Protein AF-A0A0M0T4D2-F1 (afdb_monomer)

Structure (mmCIF, N/CA/C/O backbone):
data_AF-A0A0M0T4D2-F1
#
_entry.id   AF-A0A0M0T4D2-F1
#
loop_
_atom_site.group_PDB
_atom_site.id
_atom_site.type_symbol
_atom_site.label_atom_id
_atom_site.label_alt_id
_atom_site.label_comp_id
_atom_site.label_asym_id
_atom_site.label_entity_id
_atom_site.label_seq_id
_atom_site.pdbx_PDB_ins_code
_atom_site.Cartn_x
_atom_site.Cartn_y
_atom_site.Cartn_z
_atom_site.occupancy
_atom_site.B_iso_or_equiv
_atom_site.auth_seq_id
_atom_site.auth_comp_id
_atom_site.auth_asym_id
_atom_site.auth_atom_id
_atom_site.pdbx_PDB_model_num
ATOM 1 N N . MET A 1 1 ? 36.651 48.545 -22.860 1.00 47.59 1 MET A N 1
ATOM 2 C CA . MET A 1 1 ? 36.719 48.982 -21.445 1.00 47.59 1 MET A CA 1
ATOM 3 C C . MET A 1 1 ? 35.298 49.291 -21.000 1.00 47.59 1 MET A C 1
ATOM 5 O O . MET A 1 1 ? 34.569 49.792 -21.842 1.00 47.59 1 MET A O 1
ATOM 9 N N . PHE A 1 2 ? 34.948 48.987 -19.741 1.00 37.56 2 PHE A N 1
ATOM 10 C CA . PHE A 1 2 ? 33.600 48.700 -19.185 1.00 37.56 2 PHE A CA 1
ATOM 11 C C . PHE A 1 2 ? 33.179 47.240 -19.444 1.00 37.56 2 PHE A C 1
ATOM 13 O O . PHE A 1 2 ? 33.301 46.780 -20.573 1.00 37.56 2 PHE A O 1
ATOM 20 N N . SER A 1 3 ? 32.814 46.407 -18.463 1.00 30.59 3 SER A N 1
ATOM 21 C CA . SER A 1 3 ? 32.198 46.633 -17.139 1.00 30.59 3 SER A CA 1
ATOM 22 C C . SER A 1 3 ? 32.685 45.554 -16.147 1.00 30.59 3 SER A C 1
ATOM 24 O O . SER A 1 3 ? 32.948 44.430 -16.553 1.00 30.59 3 SER A O 1
ATOM 26 N N . ALA A 1 4 ? 33.085 45.915 -14.927 1.00 41.22 4 ALA A N 1
ATOM 27 C CA . ALA A 1 4 ? 32.279 46.013 -13.699 1.00 41.22 4 ALA A CA 1
ATOM 28 C C . ALA A 1 4 ? 31.998 44.659 -13.010 1.00 41.22 4 ALA A C 1
ATOM 30 O O . ALA A 1 4 ? 31.452 43.727 -13.588 1.00 41.22 4 ALA A O 1
ATOM 31 N N . VAL A 1 5 ? 32.424 44.626 -11.746 1.00 47.22 5 VAL A N 1
ATOM 32 C CA . VAL A 1 5 ? 32.323 43.584 -10.717 1.00 47.22 5 VAL A CA 1
ATOM 33 C C . VAL A 1 5 ? 30.869 43.243 -10.380 1.00 47.22 5 VAL A C 1
ATOM 35 O O . VAL A 1 5 ? 30.020 44.130 -10.352 1.00 47.22 5 VAL A O 1
ATOM 38 N N . GLY A 1 6 ? 30.617 41.986 -10.006 1.00 32.62 6 GLY A N 1
ATOM 39 C CA . GLY A 1 6 ? 29.381 41.581 -9.341 1.00 32.62 6 GLY A CA 1
ATOM 40 C C . GLY A 1 6 ? 29.463 40.170 -8.768 1.00 32.62 6 GLY A C 1
ATOM 41 O O . GLY A 1 6 ? 29.006 39.221 -9.392 1.00 32.62 6 GLY A O 1
ATOM 42 N N . SER A 1 7 ? 30.052 40.028 -7.581 1.00 48.22 7 SER A N 1
ATOM 43 C CA . SER A 1 7 ? 29.913 38.827 -6.754 1.00 48.22 7 SER A CA 1
ATOM 44 C C . SER A 1 7 ? 28.519 38.829 -6.121 1.00 48.22 7 SER A C 1
ATOM 46 O O . SER A 1 7 ? 28.204 39.754 -5.375 1.00 48.22 7 SER A O 1
ATOM 48 N N . VAL A 1 8 ? 27.703 37.802 -6.363 1.00 41.91 8 VAL A N 1
ATOM 49 C CA . VAL A 1 8 ? 26.511 37.526 -5.549 1.00 41.91 8 VAL A CA 1
ATOM 50 C C . VAL A 1 8 ? 26.544 36.074 -5.081 1.00 41.91 8 VAL A C 1
ATOM 52 O O . VAL A 1 8 ? 26.661 35.139 -5.870 1.00 41.91 8 VAL A O 1
ATOM 55 N N . SER A 1 9 ? 26.536 35.925 -3.759 1.00 45.06 9 SER A N 1
ATOM 56 C CA . SER A 1 9 ? 26.358 34.670 -3.034 1.00 45.06 9 SER A CA 1
ATOM 57 C C . SER A 1 9 ? 24.934 34.162 -3.260 1.00 45.06 9 SER A C 1
ATOM 59 O O . SER A 1 9 ? 23.999 34.950 -3.146 1.00 45.06 9 SER A O 1
ATOM 61 N N . ALA A 1 10 ? 24.765 32.873 -3.550 1.00 39.25 10 ALA A N 1
ATOM 62 C CA . ALA A 1 10 ? 23.456 32.246 -3.713 1.00 39.25 10 ALA A CA 1
ATOM 63 C C . ALA A 1 10 ? 23.338 31.034 -2.778 1.00 39.25 10 ALA A C 1
ATOM 65 O O . ALA A 1 10 ? 23.693 29.909 -3.124 1.00 39.25 10 ALA A O 1
ATOM 66 N N . ALA A 1 11 ? 22.853 31.298 -1.569 1.00 35.38 11 ALA A N 1
ATOM 67 C CA . ALA A 1 11 ? 21.954 30.382 -0.888 1.00 35.38 11 ALA A CA 1
ATOM 68 C C . ALA A 1 11 ? 20.520 30.842 -1.199 1.00 35.38 11 ALA A C 1
ATOM 70 O O . ALA A 1 11 ? 20.292 32.044 -1.320 1.00 35.38 11 ALA A O 1
ATOM 71 N N . ASP A 1 12 ? 19.603 29.876 -1.252 1.00 36.66 12 ASP A N 1
ATOM 72 C CA . ASP A 1 12 ? 18.141 30.012 -1.340 1.00 36.66 12 ASP A CA 1
ATOM 73 C C . ASP A 1 12 ? 17.495 29.901 -2.743 1.00 36.66 12 ASP A C 1
ATOM 75 O O . ASP A 1 12 ? 17.449 30.836 -3.535 1.00 36.66 12 ASP A O 1
ATOM 79 N N . SER A 1 13 ? 16.948 28.697 -2.949 1.00 34.91 13 SER A N 1
ATOM 80 C CA . SER A 1 13 ? 15.578 28.424 -3.408 1.00 34.91 13 SER A CA 1
ATOM 81 C C . SER A 1 13 ? 15.221 28.342 -4.898 1.00 34.91 13 SER A C 1
ATOM 83 O O . SER A 1 13 ? 15.326 29.280 -5.678 1.00 34.91 13 SER A O 1
ATOM 85 N N . ASP A 1 14 ? 14.668 27.160 -5.199 1.00 46.19 14 ASP A N 1
ATOM 86 C CA . ASP A 1 14 ? 13.495 26.920 -6.042 1.00 46.19 14 ASP A CA 1
ATOM 87 C C . ASP A 1 14 ? 13.498 27.448 -7.479 1.00 46.19 14 ASP A C 1
ATOM 89 O O . ASP A 1 14 ? 12.861 28.440 -7.812 1.00 46.19 14 ASP A O 1
ATOM 93 N N . GLN A 1 15 ? 14.118 26.668 -8.365 1.00 40.19 15 GLN A N 1
ATOM 94 C CA . GLN A 1 15 ? 13.490 26.186 -9.604 1.00 40.19 15 GLN A CA 1
ATOM 95 C C . GLN A 1 15 ? 14.461 25.221 -10.292 1.00 40.19 15 GLN A C 1
ATOM 97 O O . GLN A 1 15 ? 15.198 25.579 -11.207 1.00 40.19 15 GLN A O 1
ATOM 102 N N . VAL A 1 16 ? 14.486 23.962 -9.848 1.00 36.50 16 VAL A N 1
ATOM 103 C CA . VAL A 1 16 ? 15.047 22.891 -10.681 1.00 36.50 16 VAL A CA 1
ATOM 104 C C . VAL A 1 16 ? 13.892 22.280 -11.454 1.00 36.50 16 VAL A C 1
ATOM 106 O O . VAL A 1 16 ? 13.196 21.398 -10.958 1.00 36.50 16 VAL A O 1
ATOM 109 N N . ALA A 1 17 ? 13.694 22.850 -12.642 1.00 35.38 17 ALA A N 1
ATOM 110 C CA . ALA A 1 17 ? 13.373 22.154 -13.882 1.00 35.38 17 ALA A CA 1
ATOM 111 C C . ALA A 1 17 ? 12.503 20.893 -13.721 1.00 35.38 17 ALA A C 1
ATOM 113 O O . ALA A 1 17 ? 12.993 19.765 -13.614 1.00 35.38 17 ALA A O 1
ATOM 114 N N . LEU A 1 18 ? 11.191 21.118 -13.724 1.00 43.31 18 LEU A N 1
ATOM 115 C CA . LEU A 1 18 ? 10.249 20.223 -14.390 1.00 43.31 18 LEU A CA 1
ATOM 116 C C . LEU A 1 18 ? 10.392 20.462 -15.905 1.00 43.31 18 LEU A C 1
ATOM 118 O O . LEU A 1 18 ? 10.674 21.597 -16.280 1.00 43.31 18 LEU A O 1
ATOM 122 N N . GLU A 1 19 ? 10.182 19.412 -16.710 1.00 51.97 19 GLU A N 1
ATOM 123 C CA . GLU A 1 19 ? 10.294 19.362 -18.187 1.00 51.97 19 GLU A CA 1
ATOM 124 C C . GLU A 1 19 ? 11.749 19.371 -18.719 1.00 51.97 19 GLU A C 1
ATOM 126 O O . GLU A 1 19 ? 12.555 20.225 -18.374 1.00 51.97 19 GLU A O 1
ATOM 131 N N . GLU A 1 20 ? 12.252 18.441 -19.532 1.00 54.66 20 GLU A N 1
ATOM 132 C CA . GLU A 1 20 ? 11.700 17.313 -20.287 1.00 54.66 20 GLU A CA 1
ATOM 133 C C . GLU A 1 20 ? 12.799 16.245 -20.381 1.00 54.66 20 GLU A C 1
ATOM 135 O O . GLU A 1 20 ? 13.927 16.532 -20.789 1.00 54.66 20 GLU A O 1
ATOM 140 N N . ALA A 1 21 ? 12.474 14.996 -20.074 1.00 35.16 21 ALA A N 1
ATOM 141 C CA . ALA A 1 21 ? 13.166 13.869 -20.678 1.00 35.16 21 ALA A CA 1
ATOM 142 C C . ALA A 1 21 ? 12.181 12.710 -20.700 1.00 35.16 21 ALA A C 1
ATOM 144 O O . ALA A 1 21 ? 11.895 12.121 -19.657 1.00 35.16 21 ALA A O 1
ATOM 145 N N . GLY A 1 22 ? 11.641 12.430 -21.889 1.00 41.16 22 GLY A N 1
ATOM 146 C CA . GLY A 1 22 ? 10.880 11.221 -22.165 1.00 41.16 22 GLY A CA 1
ATOM 147 C C . GLY A 1 22 ? 11.670 10.021 -21.665 1.00 41.16 22 GLY A C 1
ATOM 148 O O . GLY A 1 22 ? 12.729 9.695 -22.203 1.00 41.16 22 GLY A O 1
ATOM 149 N N . LEU A 1 23 ? 11.187 9.436 -20.574 1.00 37.44 23 LEU A N 1
ATOM 150 C CA . LEU A 1 23 ? 11.822 8.315 -19.918 1.00 37.44 23 LEU A CA 1
ATOM 151 C C . LEU A 1 23 ? 10.968 7.078 -20.110 1.00 37.44 23 LEU A C 1
ATOM 153 O O . LEU A 1 23 ? 9.751 7.098 -19.961 1.00 37.44 23 LEU A O 1
ATOM 157 N N . GLU A 1 24 ? 11.671 6.011 -20.447 1.00 39.94 24 GLU A N 1
ATOM 158 C CA . GLU A 1 24 ? 11.198 4.643 -20.534 1.00 39.94 24 GLU A CA 1
ATOM 159 C C . GLU A 1 24 ? 10.212 4.350 -19.387 1.00 39.94 24 GLU A C 1
ATOM 161 O O . GLU A 1 24 ? 10.556 4.436 -18.202 1.00 39.94 24 GLU A O 1
ATOM 166 N N . ASN A 1 25 ? 8.969 4.055 -19.774 1.00 50.94 25 ASN A N 1
ATOM 167 C CA . ASN A 1 25 ? 7.772 4.030 -18.924 1.00 50.94 25 ASN A CA 1
ATOM 168 C C . ASN A 1 25 ? 7.846 3.009 -17.763 1.00 50.94 25 ASN A C 1
ATOM 170 O O . ASN A 1 25 ? 7.075 3.091 -16.824 1.00 50.94 25 ASN A O 1
ATOM 174 N N . ASP A 1 26 ? 8.807 2.079 -17.791 1.00 58.72 26 ASP A N 1
ATOM 175 C CA . ASP A 1 26 ? 9.015 1.024 -16.779 1.00 58.72 26 ASP A CA 1
ATOM 176 C C . ASP A 1 26 ? 9.839 1.492 -15.548 1.00 58.72 26 ASP A C 1
ATOM 178 O O . ASP A 1 26 ? 10.022 0.786 -14.549 1.00 58.72 26 ASP A O 1
ATOM 182 N N . THR A 1 27 ? 10.397 2.709 -15.580 1.00 67.50 27 THR A N 1
ATOM 183 C CA . THR A 1 27 ? 11.269 3.177 -14.485 1.00 67.50 27 THR A CA 1
ATOM 184 C C . THR A 1 27 ? 10.533 3.959 -13.391 1.00 67.50 27 THR A C 1
ATOM 186 O O . THR A 1 27 ? 11.021 3.989 -12.256 1.00 67.50 27 THR A O 1
ATOM 189 N N . TYR A 1 28 ? 9.374 4.545 -13.695 1.00 80.69 28 TYR A N 1
ATOM 190 C CA . TYR A 1 28 ? 8.647 5.498 -12.846 1.00 80.69 28 TYR A CA 1
ATOM 191 C C . TYR A 1 28 ? 7.207 5.053 -12.642 1.00 80.69 28 TYR A C 1
ATOM 193 O O . TYR A 1 28 ? 6.662 4.357 -13.484 1.00 80.69 28 TYR A O 1
ATOM 201 N N . ILE A 1 29 ? 6.597 5.500 -11.544 1.00 82.38 29 ILE A N 1
ATOM 202 C CA . ILE A 1 29 ? 5.146 5.384 -11.370 1.00 82.38 29 ILE A CA 1
ATOM 203 C C . ILE A 1 29 ? 4.484 6.426 -12.275 1.00 82.38 29 ILE A C 1
ATOM 205 O O . ILE A 1 29 ? 4.790 7.620 -12.145 1.00 82.38 29 ILE A O 1
ATOM 209 N N . SER A 1 30 ? 3.622 5.966 -13.183 1.00 81.88 30 SER A N 1
ATOM 210 C CA . SER A 1 30 ? 2.802 6.806 -14.061 1.00 81.88 30 SER A CA 1
ATOM 211 C C . SER A 1 30 ? 1.692 7.526 -13.280 1.00 81.88 30 SER A C 1
ATOM 213 O O . SER A 1 30 ? 1.391 7.181 -12.140 1.00 81.88 30 SER A O 1
ATOM 215 N N . GLU A 1 31 ? 1.055 8.528 -13.887 1.00 80.88 31 GLU A N 1
ATOM 216 C CA . GLU A 1 31 ? -0.100 9.217 -13.281 1.00 80.88 31 GLU A CA 1
ATOM 217 C C . GLU A 1 31 ? -1.295 8.270 -13.048 1.00 80.88 31 GLU A C 1
ATOM 219 O O . GLU A 1 31 ? -2.056 8.453 -12.102 1.00 80.88 31 GLU A O 1
ATOM 224 N N . GLU A 1 32 ? -1.446 7.239 -13.880 1.00 78.50 32 GLU A N 1
ATOM 225 C CA . GLU A 1 32 ? -2.488 6.215 -13.735 1.00 78.50 32 GLU A CA 1
ATOM 226 C C . GLU A 1 32 ? -2.198 5.320 -12.526 1.00 78.50 32 GLU A C 1
ATOM 228 O O . GLU A 1 32 ? -2.981 5.292 -11.584 1.00 78.50 32 GLU A O 1
ATOM 233 N N . GLN A 1 33 ? -0.992 4.747 -12.451 1.00 79.19 33 GLN A N 1
ATOM 234 C CA . GLN A 1 33 ? -0.554 3.957 -11.294 1.00 79.19 33 GLN A CA 1
ATOM 235 C C . GLN A 1 33 ? -0.582 4.773 -9.992 1.00 79.19 33 GLN A C 1
ATOM 237 O O . GLN A 1 33 ? -0.836 4.244 -8.910 1.00 79.19 33 GLN A O 1
ATOM 242 N N . ALA A 1 34 ? -0.300 6.076 -10.083 1.00 83.88 34 ALA A N 1
ATOM 243 C CA . ALA A 1 34 ? -0.392 6.997 -8.962 1.00 83.88 34 ALA A CA 1
ATOM 244 C C . ALA A 1 34 ? -1.821 7.118 -8.431 1.00 83.88 34 ALA A C 1
ATOM 246 O O . ALA A 1 34 ? -2.031 7.094 -7.216 1.00 83.88 34 ALA A O 1
ATOM 247 N N . LYS A 1 35 ? -2.781 7.252 -9.348 1.00 84.12 35 LYS A N 1
ATOM 248 C CA . LYS A 1 35 ? -4.202 7.342 -9.038 1.00 84.12 35 LYS A CA 1
ATOM 249 C C . LYS A 1 35 ? -4.718 6.031 -8.451 1.00 84.12 35 LYS A C 1
ATOM 251 O O . LYS A 1 35 ? -5.399 6.078 -7.430 1.00 84.12 35 LYS A O 1
ATOM 256 N N . ASP A 1 36 ? -4.319 4.897 -9.017 1.00 81.75 36 ASP A N 1
ATOM 257 C CA . ASP A 1 36 ? -4.700 3.579 -8.509 1.00 81.75 36 ASP A CA 1
ATOM 258 C C . ASP A 1 36 ? -4.203 3.395 -7.073 1.00 81.75 36 ASP A C 1
ATOM 260 O O . ASP A 1 36 ? -4.971 3.029 -6.187 1.00 81.75 36 ASP A O 1
ATOM 264 N N . LEU A 1 37 ? -2.932 3.726 -6.802 1.00 84.94 37 LEU A N 1
ATOM 265 C CA . LEU A 1 37 ? -2.375 3.694 -5.445 1.00 84.94 37 LEU A CA 1
ATOM 266 C C . LEU A 1 37 ? -3.155 4.586 -4.478 1.00 84.94 37 LEU A C 1
ATOM 268 O O . LEU A 1 37 ? -3.385 4.194 -3.332 1.00 84.94 37 LEU A O 1
ATOM 272 N N . GLU A 1 38 ? -3.525 5.791 -4.915 1.00 88.94 38 GLU 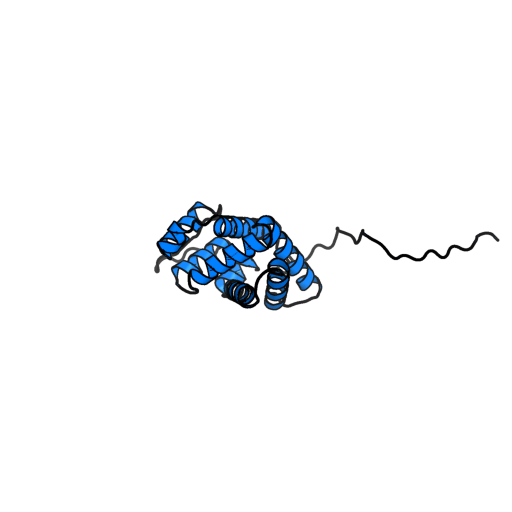A N 1
ATOM 273 C CA . GLU A 1 38 ? -4.267 6.729 -4.077 1.00 88.94 38 GLU A CA 1
ATOM 274 C C . GLU A 1 38 ? -5.636 6.174 -3.717 1.00 88.94 38 GLU A C 1
ATOM 276 O O . GLU A 1 38 ? -6.023 6.224 -2.550 1.00 88.94 38 GLU A O 1
ATOM 281 N N . GLU A 1 39 ? -6.335 5.603 -4.691 1.00 86.88 39 GLU A N 1
ATOM 282 C CA . GLU A 1 39 ? -7.651 5.015 -4.494 1.00 86.88 39 GLU A CA 1
ATOM 283 C C . GLU A 1 39 ? -7.604 3.819 -3.540 1.00 86.88 39 GLU A C 1
ATOM 285 O O . GLU A 1 39 ? -8.382 3.751 -2.587 1.00 86.88 39 GLU A O 1
ATOM 290 N N . VAL A 1 40 ? -6.617 2.936 -3.705 1.00 86.12 40 VAL A N 1
ATOM 291 C CA . VAL A 1 40 ? -6.384 1.812 -2.790 1.00 86.12 40 VAL A CA 1
ATOM 292 C C . VAL A 1 40 ? -6.156 2.304 -1.365 1.00 86.12 40 VAL A C 1
ATOM 294 O O . VAL A 1 40 ? -6.752 1.799 -0.412 1.00 86.12 40 VAL A O 1
ATOM 297 N N . PHE A 1 41 ? -5.270 3.284 -1.183 1.00 90.25 41 PHE A N 1
ATOM 298 C CA . PHE A 1 41 ? -4.973 3.802 0.148 1.00 90.25 41 PHE A CA 1
ATOM 299 C C . PHE A 1 41 ? -6.150 4.575 0.732 1.00 90.25 41 PHE A C 1
ATOM 301 O O . PHE A 1 41 ? -6.329 4.542 1.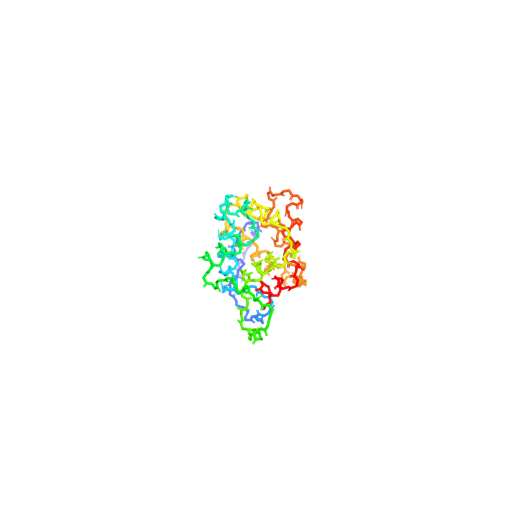947 1.00 90.25 41 PHE A O 1
ATOM 308 N N . ALA A 1 42 ? -6.973 5.218 -0.097 1.00 91.25 42 ALA A N 1
ATOM 309 C CA . ALA A 1 42 ? -8.207 5.852 0.341 1.00 91.25 42 ALA A CA 1
ATOM 310 C C . ALA A 1 42 ? -9.209 4.805 0.843 1.00 91.25 42 ALA A C 1
ATOM 312 O O . ALA A 1 42 ? -9.738 4.965 1.942 1.00 91.25 42 ALA A O 1
ATOM 313 N N . ALA A 1 43 ? -9.393 3.700 0.117 1.00 89.75 43 ALA A N 1
ATOM 314 C CA . ALA A 1 43 ? -10.236 2.588 0.551 1.00 89.75 43 ALA A CA 1
ATOM 315 C C . ALA A 1 43 ? -9.725 1.963 1.863 1.00 89.75 43 ALA A C 1
ATOM 317 O O . ALA A 1 43 ? -10.488 1.768 2.808 1.00 89.75 43 ALA A O 1
ATOM 318 N N . VAL A 1 44 ? -8.414 1.728 1.991 1.00 89.69 44 VAL A N 1
ATOM 319 C CA . VAL A 1 44 ? -7.815 1.233 3.246 1.00 89.69 44 VAL A CA 1
ATOM 320 C C . VAL A 1 44 ? -7.974 2.243 4.391 1.00 89.69 44 VAL A C 1
ATOM 322 O O . VAL A 1 44 ? -8.205 1.859 5.541 1.00 89.69 44 VAL A O 1
ATOM 325 N N . GLU A 1 45 ? -7.863 3.543 4.113 1.00 92.81 45 GLU A N 1
ATOM 326 C CA . GLU A 1 45 ? -8.075 4.592 5.110 1.00 92.81 45 GLU A CA 1
ATOM 327 C C . GLU A 1 45 ? -9.523 4.619 5.615 1.00 92.81 45 GLU A C 1
ATOM 329 O O . GLU A 1 45 ? -9.735 4.792 6.821 1.00 92.81 45 GLU A O 1
ATOM 334 N N . THR A 1 46 ? -10.507 4.402 4.740 1.00 93.88 46 THR A N 1
ATOM 335 C CA . THR A 1 46 ? -11.938 4.418 5.081 1.00 93.88 46 THR A CA 1
ATOM 336 C C . THR A 1 46 ? -12.460 3.086 5.620 1.00 93.88 46 THR A C 1
ATOM 338 O O . THR A 1 46 ? -13.467 3.106 6.320 1.00 93.88 46 THR A O 1
ATOM 341 N N . LEU A 1 47 ? -11.736 1.976 5.414 1.00 91.62 47 LEU A N 1
ATOM 342 C CA . LEU A 1 47 ? -12.096 0.615 5.846 1.00 91.62 47 LEU A CA 1
ATOM 343 C C . LEU A 1 47 ? -12.582 0.565 7.307 1.00 91.62 47 LEU A C 1
ATOM 345 O O . LEU A 1 47 ? -11.776 0.791 8.214 1.00 91.62 47 LEU A O 1
ATOM 349 N N . PRO A 1 48 ? -13.863 0.312 7.580 1.00 93.56 48 PRO A N 1
ATOM 350 C CA . PRO A 1 48 ? -14.401 0.495 8.917 1.00 93.56 48 PRO A CA 1
ATOM 351 C C . PRO A 1 48 ? -14.014 -0.677 9.844 1.00 93.56 48 PRO A C 1
ATOM 353 O O . PRO A 1 48 ? -13.674 -1.773 9.400 1.00 93.56 48 PRO A O 1
ATOM 356 N N . GLU A 1 49 ? -13.960 -0.417 11.154 1.00 91.25 49 GLU A N 1
ATOM 357 C CA . GLU A 1 49 ? -13.419 -1.382 12.130 1.00 91.25 49 GLU A CA 1
ATOM 358 C C . GLU A 1 49 ? -14.307 -2.624 12.290 1.00 91.25 49 GLU A C 1
ATOM 360 O O . GLU A 1 49 ? -13.812 -3.699 12.603 1.00 91.25 49 GLU A O 1
ATOM 365 N N . ASP A 1 50 ? -15.615 -2.505 12.076 1.00 92.44 50 ASP A N 1
ATOM 366 C CA . ASP A 1 50 ? -16.549 -3.632 12.033 1.00 92.44 50 ASP A CA 1
ATOM 367 C C . ASP A 1 50 ? -16.210 -4.606 10.899 1.00 92.44 50 ASP A C 1
ATOM 369 O O . ASP A 1 50 ? -16.091 -5.797 11.169 1.00 92.44 50 ASP A O 1
ATOM 373 N N . VAL A 1 51 ? -15.914 -4.103 9.696 1.00 92.44 51 VAL A N 1
ATOM 374 C CA . VAL A 1 51 ? -15.468 -4.927 8.556 1.00 92.44 51 VAL A CA 1
ATOM 375 C C . VAL A 1 51 ? -14.141 -5.631 8.861 1.00 92.44 51 VAL A C 1
ATOM 377 O O . VAL A 1 51 ? -13.981 -6.817 8.592 1.00 92.44 51 VAL A O 1
ATOM 380 N N . ILE A 1 52 ? -13.191 -4.931 9.491 1.00 89.44 52 ILE A N 1
ATOM 381 C CA . ILE A 1 52 ? -11.910 -5.520 9.926 1.00 89.44 52 ILE A CA 1
ATOM 382 C C . ILE A 1 52 ? -12.132 -6.666 10.926 1.00 89.44 52 ILE A C 1
ATOM 384 O O . ILE A 1 52 ? -11.415 -7.667 10.887 1.00 89.44 52 ILE A O 1
ATOM 388 N N . ASN A 1 53 ? -13.090 -6.506 11.842 1.00 89.44 53 ASN A N 1
ATOM 389 C CA . ASN A 1 53 ? -13.404 -7.505 12.863 1.00 89.44 53 ASN A CA 1
ATOM 390 C C . ASN A 1 53 ? -14.210 -8.691 12.316 1.00 89.44 53 ASN A C 1
ATOM 392 O O . ASN A 1 53 ? -14.175 -9.762 12.922 1.00 89.44 53 ASN A O 1
ATOM 396 N N . GLU A 1 54 ? -14.930 -8.505 11.210 1.00 90.88 54 GLU A N 1
ATOM 397 C CA . GLU A 1 54 ? -15.696 -9.556 10.539 1.00 90.88 54 GLU A CA 1
ATOM 398 C C . GLU A 1 54 ? -14.781 -10.569 9.837 1.00 90.88 54 GLU A C 1
ATOM 400 O O . GLU A 1 54 ? -15.033 -11.772 9.912 1.00 90.88 54 GLU A O 1
ATOM 405 N N . GLY A 1 55 ? -13.660 -10.111 9.269 1.00 84.94 55 GLY A N 1
ATOM 406 C CA . GLY A 1 55 ? -12.579 -10.979 8.801 1.00 84.94 55 GLY A CA 1
ATOM 407 C C . GLY A 1 55 ? -12.134 -10.705 7.367 1.00 84.94 55 GLY A C 1
ATOM 408 O O . GLY A 1 55 ? -12.447 -9.669 6.786 1.00 84.94 55 GLY A O 1
ATOM 409 N N . ASP A 1 56 ? -11.357 -11.638 6.810 1.00 84.19 56 ASP A N 1
ATOM 410 C CA . ASP A 1 56 ? -10.683 -11.468 5.516 1.00 84.19 56 ASP A CA 1
ATOM 411 C C . ASP A 1 56 ? -11.681 -11.245 4.369 1.00 84.19 56 ASP A C 1
ATOM 413 O O . ASP A 1 56 ? -11.492 -10.329 3.572 1.00 84.19 56 ASP A O 1
ATOM 417 N N . GLU A 1 57 ? -12.760 -12.035 4.318 1.00 83.94 57 GLU A N 1
ATOM 418 C CA . GLU A 1 57 ? -13.797 -11.951 3.275 1.00 83.94 57 GLU A CA 1
ATOM 419 C C . GLU A 1 57 ? -14.473 -10.573 3.256 1.00 83.94 57 GLU A C 1
ATOM 421 O O . GLU A 1 57 ? -14.507 -9.919 2.218 1.00 83.94 57 GLU A O 1
ATOM 426 N N . ALA A 1 58 ? -14.899 -10.062 4.414 1.00 88.88 58 ALA A N 1
ATOM 427 C CA . ALA A 1 58 ? -15.538 -8.749 4.503 1.00 88.88 58 ALA A CA 1
ATOM 428 C C . ALA A 1 58 ? -14.593 -7.606 4.090 1.00 88.88 58 ALA A C 1
ATOM 430 O O . ALA A 1 58 ? -15.011 -6.634 3.458 1.00 88.88 58 ALA A O 1
ATOM 431 N N . VAL A 1 59 ? -13.301 -7.711 4.425 1.00 85.94 59 VAL A N 1
ATOM 432 C CA . VAL A 1 59 ? -12.290 -6.731 3.998 1.00 85.94 59 VAL A CA 1
ATOM 433 C C . VAL A 1 59 ? -12.097 -6.768 2.482 1.00 85.94 59 VAL A C 1
ATOM 435 O O . VAL A 1 59 ? -11.954 -5.714 1.863 1.00 85.94 59 VAL A O 1
ATOM 438 N N . VAL A 1 60 ? -12.086 -7.957 1.883 1.00 84.12 60 VAL A N 1
ATOM 439 C CA . VAL A 1 60 ? -11.978 -8.138 0.431 1.00 84.12 60 VAL A CA 1
ATOM 440 C C . VAL A 1 60 ? -13.183 -7.530 -0.282 1.00 84.12 60 VAL A C 1
ATOM 442 O O . VAL A 1 60 ? -12.980 -6.709 -1.177 1.00 84.12 60 VAL A O 1
ATOM 445 N N . ASP A 1 61 ? -14.399 -7.857 0.159 1.00 85.31 61 ASP A N 1
ATOM 446 C CA . ASP A 1 61 ? -15.646 -7.332 -0.409 1.00 85.31 61 ASP A CA 1
ATOM 447 C C . ASP A 1 61 ? -15.688 -5.803 -0.315 1.00 85.31 61 ASP A C 1
ATOM 449 O O . ASP A 1 61 ? -15.955 -5.104 -1.292 1.00 85.31 61 ASP A O 1
ATOM 453 N N . TYR A 1 62 ? -15.305 -5.252 0.840 1.00 87.75 62 TYR A N 1
ATOM 454 C CA . TYR A 1 62 ? -15.220 -3.806 1.008 1.00 87.75 62 TYR A CA 1
ATOM 455 C C . TYR A 1 62 ? -14.235 -3.168 0.024 1.00 87.75 62 TYR A C 1
ATOM 457 O O . TYR A 1 62 ? -14.544 -2.144 -0.585 1.00 87.75 62 TYR A O 1
ATOM 465 N N . LEU A 1 63 ? -13.033 -3.733 -0.129 1.00 83.50 63 LEU A N 1
ATOM 466 C CA . LEU A 1 63 ? -12.039 -3.199 -1.062 1.00 83.50 63 LEU A CA 1
ATOM 467 C C . LEU A 1 63 ? -12.514 -3.303 -2.517 1.00 83.50 63 LEU A C 1
ATOM 469 O O . LEU A 1 63 ? -12.192 -2.422 -3.311 1.00 83.50 63 LEU A O 1
ATOM 473 N N . GLN A 1 64 ? -13.287 -4.335 -2.856 1.00 82.31 64 GLN A N 1
ATOM 474 C CA . GLN A 1 64 ? -13.884 -4.495 -4.178 1.00 82.31 64 GLN A CA 1
ATOM 475 C C . GLN A 1 64 ? -14.910 -3.400 -4.485 1.00 82.31 64 GLN A C 1
ATOM 477 O O . GLN A 1 64 ? -14.899 -2.858 -5.587 1.00 82.31 64 GLN A O 1
ATOM 482 N N . ASP A 1 65 ? -15.740 -3.039 -3.509 1.00 84.88 65 ASP A N 1
ATOM 483 C CA . ASP A 1 65 ? -16.792 -2.030 -3.674 1.00 84.88 65 ASP A CA 1
ATOM 484 C C . ASP A 1 65 ? -16.274 -0.583 -3.611 1.00 84.88 65 ASP A C 1
ATOM 486 O O . ASP A 1 65 ? -16.947 0.345 -4.066 1.00 84.88 65 ASP A O 1
ATOM 490 N N . ASN A 1 66 ? -15.089 -0.370 -3.029 1.00 84.81 66 ASN A N 1
ATOM 491 C CA . ASN A 1 66 ? -14.539 0.962 -2.751 1.00 84.81 66 ASN A CA 1
ATOM 492 C C . ASN A 1 66 ? -13.337 1.345 -3.631 1.00 84.81 66 ASN A C 1
ATOM 494 O O . ASN A 1 66 ? -12.722 2.384 -3.383 1.00 84.81 66 ASN A O 1
ATOM 498 N N . VAL A 1 67 ? -13.003 0.543 -4.648 1.00 80.75 67 VAL A N 1
ATOM 499 C CA . VAL A 1 67 ? -11.970 0.861 -5.647 1.00 80.75 67 VAL A CA 1
ATOM 500 C C . VAL A 1 67 ? -12.534 0.675 -7.057 1.00 80.75 67 VAL A C 1
ATOM 502 O O . VAL A 1 67 ? -13.163 -0.336 -7.346 1.00 80.75 67 VAL A O 1
ATOM 505 N N . SER A 1 68 ? -12.285 1.634 -7.949 1.00 69.75 68 SER A N 1
ATOM 506 C CA . SER A 1 68 ? -12.854 1.719 -9.302 1.00 69.75 68 SER A CA 1
ATOM 507 C C . SER A 1 68 ? -12.515 0.517 -10.184 1.00 69.75 68 SER A C 1
ATOM 509 O O . SER A 1 68 ? -13.375 0.053 -10.930 1.00 69.75 68 SER A O 1
ATOM 511 N N . ASP A 1 69 ? -11.297 -0.015 -10.067 1.00 63.56 69 ASP A N 1
ATOM 512 C CA . ASP A 1 69 ? -10.859 -1.221 -10.786 1.00 63.56 69 ASP A CA 1
ATOM 513 C C . ASP A 1 69 ? -11.295 -2.529 -10.104 1.00 63.56 69 ASP A C 1
ATOM 515 O O . ASP A 1 69 ? -11.108 -3.621 -10.647 1.00 63.56 69 ASP A O 1
ATOM 519 N N . GLY A 1 70 ? -11.902 -2.427 -8.918 1.00 58.97 70 GLY A N 1
ATOM 520 C CA . GLY A 1 70 ? -12.327 -3.549 -8.097 1.00 58.97 70 GLY A CA 1
ATOM 521 C C . GLY A 1 70 ? -11.177 -4.439 -7.611 1.00 58.97 70 GLY A C 1
ATOM 522 O O . GLY A 1 70 ? -9.998 -4.289 -7.953 1.00 58.97 70 GLY A O 1
ATOM 523 N N . VAL A 1 71 ? -11.539 -5.416 -6.782 1.00 60.59 71 VAL A N 1
ATOM 524 C CA . VAL A 1 71 ? -10.682 -6.552 -6.444 1.00 60.59 71 VAL A CA 1
ATOM 525 C C . VAL A 1 71 ? -11.178 -7.757 -7.227 1.00 60.59 71 VAL A C 1
ATOM 527 O O . VAL A 1 71 ? -12.290 -8.227 -7.014 1.00 60.59 71 VAL A O 1
ATOM 530 N N . VAL A 1 72 ? -10.347 -8.290 -8.121 1.00 61.22 72 VAL A N 1
ATOM 531 C CA . VAL A 1 72 ? -10.638 -9.559 -8.798 1.00 61.22 72 VAL A CA 1
ATOM 532 C C . VAL A 1 72 ? -10.010 -10.700 -8.000 1.00 61.22 72 VAL A C 1
ATOM 534 O O . VAL A 1 72 ? -8.849 -11.062 -8.212 1.00 61.22 72 VAL A O 1
ATOM 537 N N . VAL A 1 73 ? -10.772 -11.280 -7.070 1.00 55.62 73 VAL A N 1
ATOM 538 C CA . VAL A 1 73 ? -10.384 -12.530 -6.400 1.00 55.62 73 VAL A CA 1
ATOM 539 C C . VAL A 1 73 ? -10.819 -13.699 -7.278 1.00 55.62 73 VAL A C 1
ATOM 541 O O . VAL A 1 73 ? -12.003 -13.885 -7.542 1.00 55.62 73 VAL A O 1
ATOM 544 N N . LYS A 1 74 ? -9.856 -14.466 -7.798 1.00 57.03 74 LYS A N 1
ATOM 545 C CA . LYS A 1 74 ? -10.153 -15.662 -8.595 1.00 57.03 74 LYS A CA 1
ATOM 546 C C . LYS A 1 74 ? -10.464 -16.835 -7.668 1.00 57.03 74 LYS A C 1
ATOM 548 O O . LYS A 1 74 ? -9.629 -17.169 -6.832 1.00 57.03 74 LYS A O 1
ATOM 553 N N . GLU A 1 75 ? -11.588 -17.510 -7.891 1.00 46.81 75 GLU A N 1
ATOM 554 C CA . GLU A 1 75 ? -11.718 -18.915 -7.498 1.00 46.81 75 GLU A CA 1
ATOM 555 C C . GLU A 1 75 ? -10.831 -19.792 -8.402 1.00 46.81 75 GLU A C 1
ATOM 557 O O . GLU A 1 75 ? -10.626 -19.498 -9.586 1.00 46.81 75 GLU A O 1
ATOM 562 N N . GLU A 1 76 ? -10.256 -20.855 -7.836 1.00 42.16 76 GLU A N 1
ATOM 563 C CA . GLU A 1 76 ? -9.389 -21.799 -8.546 1.00 42.16 76 GLU A CA 1
ATOM 564 C C . GLU A 1 76 ? -10.142 -22.468 -9.713 1.00 42.16 76 GLU A C 1
ATOM 566 O O . GLU A 1 76 ? -10.965 -23.355 -9.503 1.00 42.16 76 GLU A O 1
ATOM 571 N N . GLY A 1 77 ? -9.846 -22.089 -10.962 1.00 39.34 77 GLY A N 1
ATOM 572 C CA . GLY A 1 77 ? -10.353 -22.837 -12.119 1.00 39.34 77 GLY A CA 1
ATOM 573 C C . GLY A 1 77 ? -10.262 -22.151 -13.477 1.00 39.34 77 GLY A C 1
ATOM 574 O O . GLY A 1 77 ? -9.974 -22.832 -14.458 1.00 39.34 77 GLY A O 1
ATOM 575 N N . ASP A 1 78 ? -10.430 -20.828 -13.553 1.00 34.59 78 ASP A N 1
ATOM 576 C CA . ASP A 1 78 ? -10.507 -20.132 -14.844 1.00 34.59 78 ASP A CA 1
ATOM 577 C C . ASP A 1 78 ? -9.306 -19.214 -15.126 1.00 34.59 78 ASP A C 1
ATOM 579 O O . ASP A 1 78 ? -8.975 -18.261 -14.408 1.00 34.59 78 ASP A O 1
ATOM 583 N N . VAL A 1 79 ? -8.636 -19.503 -16.244 1.00 37.22 79 VAL A N 1
ATOM 584 C CA . VAL A 1 79 ? -7.577 -18.680 -16.839 1.00 37.22 79 VAL A CA 1
ATOM 585 C C . VAL A 1 79 ? -8.180 -17.388 -17.386 1.00 37.22 79 VAL A C 1
ATOM 587 O O . VAL A 1 79 ? -8.512 -17.279 -18.562 1.00 37.22 79 VAL A O 1
ATOM 590 N N . VAL A 1 80 ? -8.297 -16.374 -16.531 1.00 39.66 80 VAL A N 1
ATOM 591 C CA . VAL A 1 80 ? -8.561 -15.000 -16.986 1.00 39.66 80 VAL A CA 1
ATOM 592 C C . VAL A 1 80 ? -7.237 -14.313 -17.312 1.00 39.66 80 VAL A C 1
ATOM 594 O O . VAL A 1 80 ? -6.314 -14.326 -16.490 1.00 39.66 80 VAL A O 1
ATOM 597 N N . ALA A 1 81 ? -7.158 -13.750 -18.517 1.00 33.62 81 ALA A N 1
ATOM 598 C CA . ALA A 1 81 ? -6.017 -13.023 -19.060 1.00 33.62 81 ALA A CA 1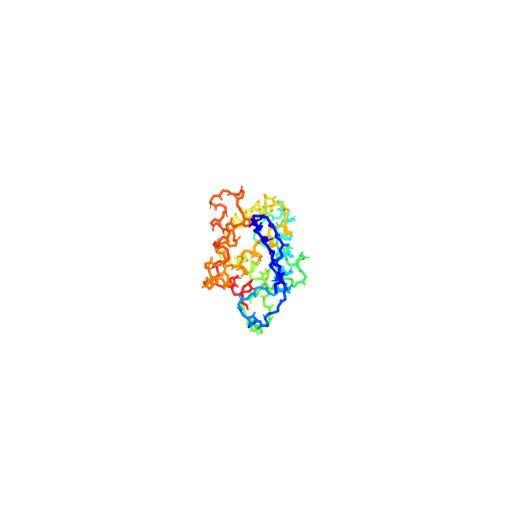
ATOM 599 C C . ALA A 1 81 ? -5.448 -11.994 -18.066 1.00 33.62 81 ALA A C 1
ATOM 601 O O . ALA A 1 81 ? -6.190 -11.247 -17.435 1.00 33.62 81 ALA A O 1
ATOM 602 N N . PHE A 1 82 ? -4.119 -11.959 -17.953 1.00 33.62 82 PHE A N 1
ATOM 603 C CA . PHE A 1 82 ? -3.344 -11.003 -17.158 1.00 33.62 82 PHE A CA 1
ATOM 604 C C . PHE A 1 82 ? -3.373 -9.597 -17.791 1.00 33.62 82 PHE A C 1
ATOM 606 O O . PHE A 1 82 ? -2.356 -9.103 -18.268 1.00 33.62 82 PHE A O 1
ATOM 613 N N . GLY A 1 83 ? -4.552 -8.979 -17.864 1.00 35.56 83 GLY A N 1
ATOM 614 C CA . GLY A 1 83 ? -4.734 -7.602 -18.319 1.00 35.56 83 GLY A CA 1
ATOM 615 C C . GLY A 1 83 ? -5.037 -6.704 -17.128 1.00 35.56 83 GLY A C 1
ATOM 616 O O . GLY A 1 83 ? -6.137 -6.778 -16.603 1.00 35.56 83 GLY A O 1
ATOM 617 N N . VAL A 1 84 ? -4.045 -5.912 -16.712 1.00 40.88 84 VAL A N 1
ATOM 618 C CA . VAL A 1 84 ? -4.111 -4.876 -15.662 1.00 40.88 84 VAL A CA 1
ATOM 619 C C . VAL A 1 84 ? -4.753 -5.372 -14.358 1.00 40.88 84 VAL A C 1
ATOM 621 O O . VAL A 1 84 ? -5.841 -4.968 -13.968 1.00 40.88 84 VAL A O 1
ATOM 624 N N . VAL A 1 85 ? -4.066 -6.276 -13.653 1.00 56.62 85 VAL A N 1
ATOM 625 C CA . VAL A 1 85 ? -4.371 -6.487 -12.231 1.00 56.62 85 VAL A CA 1
ATOM 626 C C . VAL A 1 85 ? -3.873 -5.238 -11.509 1.00 56.62 85 VAL A C 1
ATOM 628 O O . VAL A 1 85 ? -2.679 -5.129 -11.244 1.00 56.62 85 VAL A O 1
ATOM 631 N N . GLY A 1 86 ? -4.767 -4.282 -11.260 1.00 69.19 86 GLY A N 1
ATOM 632 C CA . GLY A 1 86 ? -4.437 -3.061 -10.530 1.00 69.19 86 GLY A CA 1
ATOM 633 C C . GLY A 1 86 ? -3.918 -3.363 -9.120 1.00 69.19 86 GLY A C 1
ATOM 634 O O . GLY A 1 86 ? -4.155 -4.437 -8.551 1.00 69.19 86 GLY A O 1
ATOM 635 N N . CYS A 1 87 ? -3.217 -2.398 -8.524 1.00 77.06 87 CYS A N 1
ATOM 636 C CA . CYS A 1 87 ? -2.625 -2.530 -7.190 1.00 77.06 87 CYS A CA 1
ATOM 637 C C . CYS A 1 87 ? -3.647 -2.991 -6.124 1.00 77.06 87 CYS A C 1
ATOM 639 O O . CYS A 1 87 ? -3.322 -3.821 -5.271 1.00 77.06 87 CYS A O 1
ATOM 641 N N . ALA A 1 88 ? -4.904 -2.533 -6.209 1.00 72.50 88 ALA A N 1
ATOM 642 C CA . ALA A 1 88 ? -5.984 -2.933 -5.295 1.00 72.50 88 ALA A CA 1
ATOM 643 C C . ALA A 1 88 ? -6.309 -4.416 -5.388 1.00 72.50 88 ALA A C 1
ATOM 645 O O . ALA A 1 88 ? -6.370 -5.093 -4.364 1.00 72.50 88 ALA A O 1
ATOM 646 N N . SER A 1 89 ? -6.458 -4.929 -6.609 1.00 71.75 89 SER A N 1
ATOM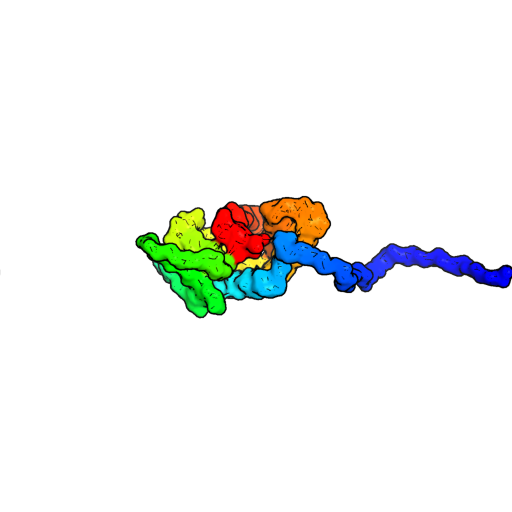 647 C CA . SER A 1 89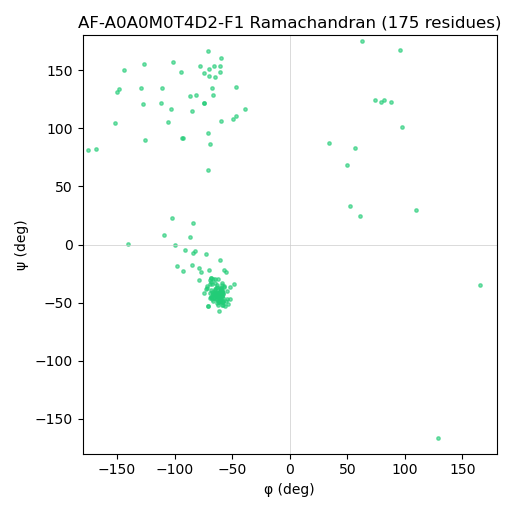 ? -6.726 -6.343 -6.851 1.00 71.75 89 SER A CA 1
ATOM 648 C C . SER A 1 89 ? -5.623 -7.232 -6.282 1.00 71.75 89 SER A C 1
ATOM 650 O O . SER A 1 89 ? -5.915 -8.254 -5.667 1.00 71.75 89 SER A O 1
ATOM 652 N N . ALA A 1 90 ? -4.355 -6.831 -6.407 1.00 81.12 90 ALA A N 1
ATOM 653 C CA . ALA A 1 90 ? -3.249 -7.598 -5.840 1.00 81.12 90 ALA A CA 1
ATOM 654 C C . ALA A 1 90 ? -3.240 -7.592 -4.304 1.00 81.12 90 ALA A C 1
ATOM 656 O O . ALA A 1 90 ? -2.951 -8.623 -3.693 1.00 81.12 90 ALA A O 1
ATOM 657 N N . ILE A 1 91 ? -3.567 -6.458 -3.674 1.00 77.44 91 ILE A N 1
ATOM 658 C CA . ILE A 1 91 ? -3.688 -6.369 -2.212 1.00 77.44 91 ILE A CA 1
ATOM 659 C C . ILE A 1 91 ? -4.886 -7.185 -1.722 1.00 77.44 91 ILE A C 1
ATOM 661 O O . ILE A 1 91 ? -4.724 -7.982 -0.801 1.00 77.44 91 ILE A O 1
ATOM 665 N N . GLY A 1 92 ? -6.051 -7.043 -2.355 1.00 74.44 92 GLY A N 1
ATOM 666 C CA . GLY A 1 92 ? -7.253 -7.799 -2.012 1.00 74.44 92 GLY A CA 1
ATOM 667 C C . GLY A 1 92 ? -7.062 -9.306 -2.186 1.00 74.44 92 GLY A C 1
ATOM 668 O O . GLY A 1 92 ? -7.368 -10.069 -1.277 1.00 74.44 92 GLY A O 1
ATOM 669 N N . LEU A 1 93 ? -6.430 -9.747 -3.277 1.00 76.56 93 LEU A N 1
ATOM 670 C CA . LEU A 1 93 ? -6.085 -11.157 -3.469 1.00 76.56 93 LEU A CA 1
ATOM 671 C C . LEU A 1 93 ? -5.108 -11.661 -2.401 1.00 76.56 93 LEU A C 1
ATOM 673 O O . LEU A 1 93 ? -5.253 -12.779 -1.913 1.00 76.56 93 LEU A O 1
ATOM 677 N N . ALA A 1 94 ? -4.107 -10.864 -2.029 1.00 80.81 94 ALA A N 1
ATOM 678 C CA . ALA A 1 94 ? -3.153 -11.252 -0.996 1.00 80.81 94 ALA A CA 1
ATOM 679 C C . ALA A 1 94 ? -3.806 -11.368 0.396 1.00 80.81 94 ALA A C 1
ATOM 681 O O . ALA A 1 94 ? -3.372 -12.196 1.197 1.00 80.81 94 ALA A O 1
ATOM 682 N N . ILE A 1 95 ? -4.863 -10.596 0.666 1.00 76.25 95 ILE A N 1
ATOM 683 C CA . ILE A 1 95 ? -5.704 -10.762 1.860 1.00 76.25 95 ILE A CA 1
ATOM 684 C C . ILE A 1 95 ? -6.532 -12.047 1.738 1.00 76.25 95 ILE A C 1
ATOM 686 O O . ILE A 1 95 ? -6.425 -12.912 2.600 1.00 76.25 95 ILE A O 1
ATOM 690 N N . ALA A 1 96 ? -7.267 -12.229 0.633 1.00 75.56 96 ALA A N 1
ATOM 691 C CA . ALA A 1 96 ? -8.131 -13.394 0.402 1.00 75.56 96 ALA A CA 1
ATOM 692 C C . ALA A 1 96 ? -7.376 -14.733 0.475 1.00 75.56 96 ALA A C 1
ATOM 694 O O . ALA A 1 96 ? -7.875 -15.730 0.984 1.00 75.56 96 ALA A O 1
ATOM 695 N N . THR A 1 97 ? -6.136 -14.753 -0.015 1.00 76.00 97 THR A N 1
ATOM 696 C CA . THR A 1 97 ? -5.255 -15.933 0.011 1.00 76.00 97 THR A CA 1
ATOM 697 C C . THR A 1 97 ? -4.458 -16.065 1.312 1.00 76.00 97 THR A C 1
ATOM 699 O O . THR A 1 97 ? -3.587 -16.930 1.414 1.00 76.00 97 THR A O 1
ATOM 702 N N . ASN A 1 98 ? -4.736 -15.215 2.307 1.00 75.62 98 ASN A N 1
ATOM 703 C CA . ASN A 1 98 ? -4.066 -15.167 3.606 1.00 75.62 98 ASN A CA 1
ATOM 704 C C . ASN A 1 98 ? -2.528 -15.072 3.490 1.00 75.62 98 ASN A C 1
ATOM 706 O O . ASN A 1 98 ? -1.774 -15.602 4.309 1.00 75.62 98 ASN A O 1
ATOM 710 N N . VAL A 1 99 ? -2.039 -14.395 2.442 1.00 77.50 99 VAL A N 1
ATOM 711 C CA . VAL A 1 99 ? -0.603 -14.158 2.207 1.00 77.50 99 VAL A CA 1
ATOM 712 C C . VAL A 1 99 ? -0.041 -13.202 3.259 1.00 77.50 99 VAL A C 1
ATOM 714 O O . VAL A 1 99 ? 1.134 -13.294 3.630 1.00 77.50 99 VAL A O 1
ATOM 717 N N . PHE A 1 100 ? -0.868 -12.301 3.791 1.00 77.56 100 PHE A N 1
ATOM 718 C CA . PHE A 1 100 ? -0.555 -11.561 5.007 1.00 77.56 100 PHE A CA 1
ATOM 719 C C . PHE A 1 100 ? -1.804 -11.331 5.872 1.00 77.56 100 PHE A C 1
ATOM 721 O O . PHE A 1 100 ? -2.896 -11.182 5.339 1.00 77.56 100 PHE A O 1
ATOM 728 N N . PRO A 1 101 ? -1.648 -11.240 7.208 1.00 81.94 101 PRO A N 1
ATOM 729 C CA . PRO A 1 101 ? -2.777 -11.076 8.116 1.00 81.94 101 PRO A CA 1
ATOM 730 C C . PRO A 1 101 ? -3.410 -9.683 8.003 1.00 81.94 101 PRO A C 1
ATOM 732 O O . PRO A 1 101 ? -2.693 -8.693 7.811 1.00 81.94 101 PRO A O 1
ATOM 735 N N . ILE A 1 102 ? -4.715 -9.588 8.289 1.00 80.06 102 ILE A N 1
ATOM 736 C CA . ILE A 1 102 ? -5.490 -8.329 8.403 1.00 80.06 102 ILE A CA 1
ATOM 737 C C . ILE A 1 102 ? -4.779 -7.295 9.284 1.00 80.06 102 ILE A C 1
ATOM 739 O O . ILE A 1 102 ? -4.790 -6.097 9.005 1.00 80.06 102 ILE A O 1
ATOM 743 N N . ALA A 1 103 ? -4.058 -7.747 10.315 1.00 82.44 103 ALA A N 1
ATOM 744 C CA . ALA A 1 103 ? -3.254 -6.884 11.176 1.00 82.44 103 ALA A CA 1
ATOM 745 C C . ALA A 1 103 ? -2.220 -6.020 10.416 1.00 82.44 103 ALA A C 1
ATOM 747 O O . ALA A 1 103 ? -1.801 -4.981 10.922 1.00 82.44 103 ALA A O 1
ATOM 748 N N . LYS A 1 104 ? -1.774 -6.410 9.211 1.00 85.12 104 LYS A N 1
ATOM 749 C CA . LYS A 1 104 ? -0.919 -5.551 8.371 1.00 85.12 104 LYS A CA 1
ATOM 750 C C . LYS A 1 104 ? -1.719 -4.469 7.639 1.00 85.12 104 LYS A C 1
ATOM 752 O O . LYS A 1 104 ? -1.192 -3.375 7.452 1.00 85.12 104 LYS A O 1
ATOM 757 N N . ILE A 1 105 ? -2.984 -4.723 7.303 1.00 84.38 105 ILE A N 1
ATOM 758 C CA . ILE A 1 105 ? -3.897 -3.724 6.730 1.00 84.38 105 ILE A CA 1
ATOM 759 C C . ILE A 1 105 ? -4.264 -2.666 7.767 1.00 84.38 105 ILE A C 1
ATOM 761 O O . ILE A 1 105 ? -4.194 -1.476 7.470 1.00 84.38 105 ILE A O 1
ATOM 765 N N . THR A 1 106 ? -4.524 -3.054 9.017 1.00 88.12 106 THR A N 1
ATOM 766 C CA . THR A 1 106 ? -4.765 -2.074 10.092 1.00 88.12 106 THR A CA 1
ATOM 767 C C . THR A 1 106 ? -3.532 -1.200 10.355 1.00 88.12 106 THR A C 1
ATOM 769 O O . THR A 1 106 ? -3.642 0.006 10.592 1.00 88.12 106 THR A O 1
ATOM 772 N N . LYS A 1 107 ? -2.327 -1.771 10.223 1.00 89.81 107 LYS A N 1
ATOM 773 C CA . LYS A 1 107 ? -1.060 -1.023 10.248 1.00 89.81 107 LYS A CA 1
ATOM 774 C C . LYS A 1 107 ? -0.923 -0.062 9.065 1.00 89.81 107 LYS A C 1
ATOM 776 O O . LYS A 1 107 ? -0.503 1.077 9.275 1.00 89.81 107 LYS A O 1
ATOM 781 N N . LEU A 1 108 ? -1.288 -0.486 7.854 1.00 89.00 108 LEU A N 1
ATOM 782 C CA . LEU A 1 108 ? -1.300 0.373 6.668 1.00 89.00 108 LEU A CA 1
ATOM 783 C C . LEU A 1 108 ? -2.284 1.540 6.845 1.00 89.00 108 LEU A C 1
ATOM 785 O O . LEU A 1 108 ? -1.876 2.693 6.714 1.00 89.00 108 LEU A O 1
ATOM 789 N N . LYS A 1 109 ? -3.523 1.262 7.265 1.00 91.81 109 LYS A N 1
ATOM 790 C CA . LYS A 1 109 ? -4.542 2.263 7.627 1.00 91.81 109 LYS A CA 1
ATOM 791 C C . LYS A 1 109 ? -4.008 3.277 8.643 1.00 91.81 109 LYS A C 1
ATOM 793 O O . LYS A 1 109 ? -4.132 4.487 8.455 1.00 91.81 109 LYS A O 1
ATOM 798 N N . SER A 1 110 ? -3.353 2.797 9.701 1.00 91.25 110 SER A N 1
ATOM 799 C CA . SER A 1 110 ? -2.747 3.646 10.734 1.00 91.25 110 SER A CA 1
ATOM 800 C C . SER A 1 110 ? -1.627 4.544 10.191 1.00 91.25 110 SER A C 1
ATOM 802 O O . SER A 1 110 ? -1.579 5.737 10.507 1.00 91.25 110 SER A O 1
ATOM 804 N N . ILE A 1 111 ? -0.747 4.008 9.337 1.00 91.81 111 ILE A N 1
ATOM 805 C CA . ILE A 1 111 ? 0.297 4.787 8.656 1.00 91.81 111 ILE A CA 1
ATOM 806 C C . ILE A 1 111 ? -0.311 5.873 7.781 1.00 91.81 111 ILE A C 1
ATOM 808 O O . ILE A 1 111 ? 0.116 7.021 7.888 1.00 91.81 111 ILE A O 1
ATOM 812 N N . ILE A 1 112 ? -1.299 5.533 6.953 1.00 92.69 112 ILE A N 1
ATOM 813 C CA . ILE A 1 112 ? -1.941 6.478 6.037 1.00 92.69 112 ILE A CA 1
ATOM 814 C C . ILE A 1 112 ? -2.532 7.646 6.834 1.00 92.69 112 ILE A C 1
ATOM 816 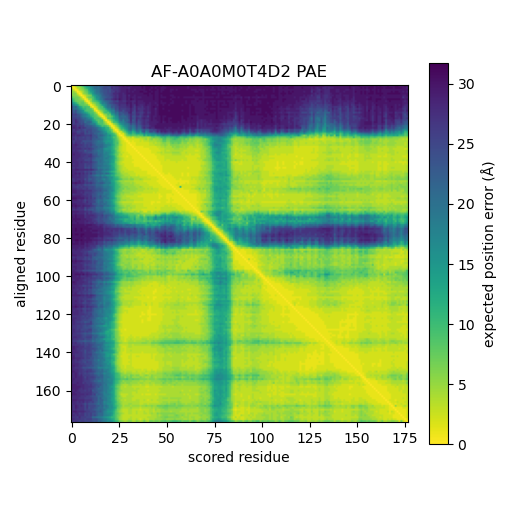O O . ILE A 1 112 ? -2.216 8.812 6.581 1.00 92.69 112 ILE A O 1
ATOM 820 N N . LYS A 1 113 ? -3.274 7.336 7.901 1.00 92.31 113 LYS A N 1
ATOM 821 C CA . LYS A 1 113 ? -3.853 8.345 8.793 1.00 92.31 113 LYS A CA 1
ATOM 822 C C . LYS A 1 113 ? -2.785 9.209 9.473 1.00 92.31 113 LYS A C 1
ATOM 824 O O . LYS A 1 113 ? -2.903 10.431 9.522 1.00 92.31 113 LYS A O 1
ATOM 829 N N . THR A 1 114 ? -1.702 8.595 9.951 1.00 92.81 114 THR A N 1
ATOM 830 C CA . THR A 1 114 ? -0.582 9.297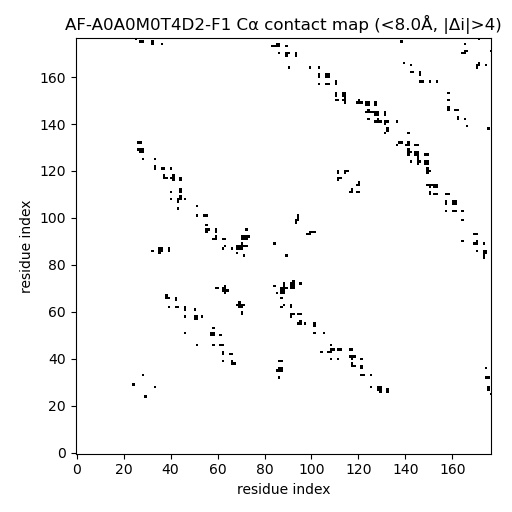 10.610 1.00 92.81 114 THR A CA 1
ATOM 831 C C . THR A 1 114 ? 0.214 10.173 9.632 1.00 92.81 114 THR A C 1
ATOM 833 O O . THR A 1 114 ? 0.734 11.232 10.003 1.00 92.81 114 THR A O 1
ATOM 836 N N . ALA A 1 115 ? 0.307 9.756 8.370 1.00 90.81 115 ALA A N 1
ATOM 837 C CA . ALA A 1 115 ? 0.973 10.495 7.306 1.00 90.81 115 ALA A CA 1
ATOM 838 C C . ALA A 1 115 ? 0.207 11.767 6.907 1.00 90.81 115 ALA A C 1
ATOM 840 O O . ALA A 1 115 ? 0.832 12.711 6.421 1.00 90.81 115 ALA A O 1
ATOM 841 N N . GLY A 1 116 ? -1.098 11.836 7.197 1.00 90.81 116 GLY A N 1
ATOM 842 C CA . GLY A 1 116 ? -1.981 12.947 6.834 1.00 90.81 116 GLY A CA 1
ATOM 843 C C . GLY A 1 116 ? -2.995 12.586 5.745 1.00 90.81 116 GLY A C 1
ATOM 844 O O . GLY A 1 116 ? -3.355 13.461 4.959 1.00 90.81 116 GLY A O 1
ATOM 845 N N . GLY A 1 117 ? -3.397 11.316 5.677 1.00 93.69 117 GLY A N 1
ATOM 846 C CA . GLY A 1 117 ? -4.387 10.783 4.742 1.00 93.69 117 GLY A CA 1
ATOM 847 C C . GLY A 1 117 ? -3.788 10.149 3.489 1.00 93.69 117 GLY A C 1
ATOM 848 O O . GLY A 1 117 ? -2.595 10.310 3.198 1.00 93.69 117 GLY A O 1
ATOM 849 N N . ALA A 1 118 ? -4.629 9.431 2.745 1.00 92.56 118 ALA A N 1
ATOM 850 C CA . ALA A 1 118 ? -4.265 8.661 1.557 1.00 92.56 118 ALA A CA 1
ATOM 851 C C . ALA A 1 118 ? -3.557 9.513 0.504 1.00 92.56 118 ALA A C 1
ATOM 853 O O . ALA A 1 118 ? -2.457 9.165 0.078 1.00 92.56 118 ALA A O 1
ATOM 854 N N . THR A 1 119 ? -4.095 10.685 0.168 1.00 92.31 119 THR A N 1
ATOM 855 C CA . THR A 1 119 ? -3.480 11.613 -0.795 1.00 92.31 119 THR A CA 1
ATOM 856 C C . THR A 1 119 ? -2.066 12.025 -0.376 1.00 92.31 119 THR A C 1
ATOM 858 O O . THR A 1 119 ? -1.126 11.995 -1.174 1.00 92.31 119 THR A O 1
ATOM 861 N N . THR A 1 120 ? -1.869 12.381 0.900 1.00 93.44 120 THR A N 1
ATOM 862 C CA . THR A 1 120 ? -0.555 12.806 1.414 1.00 93.44 120 THR A CA 1
ATOM 863 C C . THR A 1 120 ? 0.445 11.655 1.395 1.00 93.44 120 THR A C 1
ATOM 865 O O . THR A 1 120 ? 1.608 11.840 1.007 1.00 93.44 120 THR A O 1
ATOM 868 N N . PHE A 1 121 ? -0.005 10.469 1.809 1.00 93.44 121 PHE A N 1
ATOM 869 C CA . PHE A 1 121 ? 0.803 9.259 1.812 1.00 93.44 121 PHE A CA 1
ATOM 870 C C . PHE A 1 121 ? 1.234 8.889 0.388 1.00 93.44 121 PHE A C 1
ATOM 872 O O . PHE A 1 121 ? 2.435 8.789 0.134 1.00 93.44 121 PHE A O 1
ATOM 879 N N . THR A 1 122 ? 0.286 8.805 -0.548 1.00 91.31 122 THR A N 1
ATOM 880 C CA . THR A 1 122 ? 0.510 8.469 -1.963 1.00 91.31 122 THR A CA 1
ATOM 881 C C . THR A 1 122 ? 1.466 9.439 -2.631 1.00 91.31 122 THR A C 1
ATOM 883 O O . THR A 1 122 ? 2.500 9.039 -3.163 1.00 91.31 122 THR A O 1
ATOM 886 N N . LYS A 1 123 ? 1.194 10.743 -2.517 1.00 92.44 123 LYS A N 1
ATOM 887 C CA . LYS A 1 123 ? 2.038 11.790 -3.101 1.00 92.44 123 LYS A CA 1
ATOM 888 C C . LYS A 1 123 ? 3.474 11.719 -2.589 1.00 92.44 123 LYS A C 1
ATOM 890 O O . LYS A 1 123 ? 4.420 11.885 -3.361 1.00 92.44 123 LYS A O 1
ATOM 895 N N . THR A 1 124 ? 3.654 11.476 -1.290 1.00 93.81 124 THR A N 1
ATOM 896 C CA . THR A 1 124 ? 4.990 11.330 -0.697 1.00 93.81 124 THR A CA 1
ATOM 897 C C . THR A 1 124 ? 5.668 10.054 -1.183 1.00 93.81 124 THR A C 1
ATOM 899 O O . THR A 1 124 ? 6.833 10.100 -1.576 1.00 93.81 124 THR A O 1
ATOM 902 N N . LEU A 1 125 ? 4.939 8.938 -1.199 1.00 92.00 125 LEU A N 1
ATOM 903 C CA . LEU A 1 125 ? 5.428 7.638 -1.643 1.00 92.00 125 LEU A CA 1
ATOM 904 C C . LEU A 1 125 ? 5.912 7.710 -3.095 1.00 92.00 125 LEU A C 1
ATOM 906 O O . LEU A 1 125 ? 7.072 7.407 -3.359 1.00 92.00 125 LEU A O 1
ATOM 910 N N . ILE A 1 126 ? 5.091 8.212 -4.015 1.00 91.06 126 ILE A N 1
ATOM 911 C CA . ILE A 1 126 ? 5.425 8.314 -5.442 1.00 91.06 126 ILE A CA 1
ATOM 912 C C . ILE A 1 126 ? 6.591 9.266 -5.669 1.00 91.06 126 ILE A C 1
ATOM 914 O O . ILE A 1 126 ? 7.551 8.923 -6.360 1.00 91.06 126 ILE A O 1
ATOM 918 N N . LYS A 1 127 ? 6.564 10.453 -5.048 1.00 92.38 127 LYS A N 1
ATOM 919 C CA . LYS A 1 127 ? 7.653 11.429 -5.181 1.00 92.38 127 LYS A CA 1
ATOM 920 C C . LYS A 1 127 ? 8.982 10.837 -4.716 1.00 92.38 127 LYS A C 1
ATOM 922 O O . LYS A 1 127 ? 10.002 11.004 -5.386 1.00 92.38 127 LYS A O 1
ATOM 927 N N . SER A 1 128 ? 8.984 10.142 -3.582 1.00 92.75 128 SER A N 1
ATOM 928 C CA . SER A 1 128 ? 10.182 9.501 -3.042 1.00 92.75 128 SER A CA 1
ATOM 929 C C . SER A 1 128 ? 10.617 8.281 -3.852 1.00 92.75 128 SER A C 1
ATOM 931 O O . SER A 1 128 ? 11.819 8.114 -4.054 1.00 92.75 128 SER A O 1
ATOM 933 N N . TYR A 1 129 ? 9.679 7.478 -4.361 1.00 91.06 129 TYR A N 1
ATOM 934 C CA . TYR A 1 129 ? 9.963 6.357 -5.257 1.00 91.06 129 TYR A CA 1
ATOM 935 C C . TYR A 1 129 ? 10.629 6.857 -6.539 1.00 91.06 129 TYR A C 1
ATOM 937 O O . TYR A 1 129 ? 11.774 6.505 -6.813 1.00 91.06 129 TYR A O 1
ATOM 945 N N . ASN A 1 130 ? 9.974 7.770 -7.259 1.00 89.94 130 ASN A N 1
ATOM 946 C CA . ASN A 1 130 ? 10.475 8.347 -8.505 1.00 89.94 130 ASN A CA 1
ATOM 947 C C . ASN A 1 130 ? 11.828 9.046 -8.298 1.00 89.94 130 ASN A C 1
ATOM 949 O O . ASN A 1 130 ? 12.730 8.904 -9.120 1.00 89.94 130 ASN A O 1
ATOM 953 N N . SER A 1 131 ? 12.020 9.747 -7.176 1.00 90.94 131 SER A N 1
ATOM 954 C CA . SER A 1 131 ? 13.321 10.324 -6.815 1.00 90.94 131 SER A CA 1
ATOM 955 C C . SER A 1 131 ? 14.397 9.246 -6.632 1.00 90.94 131 SER A C 1
ATOM 957 O O . SER A 1 131 ? 15.458 9.325 -7.246 1.00 90.94 131 SER A O 1
ATOM 959 N N . ALA A 1 132 ? 14.126 8.187 -5.865 1.00 90.19 132 ALA A N 1
ATOM 960 C CA . ALA A 1 132 ? 15.073 7.085 -5.687 1.00 90.19 132 ALA A CA 1
ATOM 961 C C . ALA A 1 132 ? 15.407 6.378 -7.016 1.00 90.19 132 ALA A C 1
ATOM 963 O O . ALA A 1 132 ? 16.564 6.023 -7.253 1.00 90.19 132 ALA A O 1
ATOM 964 N N . ARG A 1 133 ? 14.422 6.229 -7.912 1.00 89.50 133 ARG A N 1
ATOM 965 C CA . ARG A 1 133 ? 14.610 5.678 -9.263 1.00 89.50 133 ARG A CA 1
ATOM 966 C C . ARG A 1 133 ? 15.501 6.568 -10.135 1.00 89.50 133 ARG A C 1
ATOM 968 O O . ARG A 1 133 ? 16.391 6.034 -10.794 1.00 89.50 133 ARG A O 1
ATOM 975 N N . LYS A 1 134 ? 15.384 7.904 -10.046 1.00 88.50 134 LYS A N 1
ATOM 976 C CA . LYS A 1 134 ? 16.332 8.852 -10.686 1.00 88.50 134 LYS A CA 1
ATOM 977 C C . LYS A 1 134 ? 17.774 8.617 -10.237 1.00 88.50 134 LYS A C 1
ATOM 979 O O . LYS A 1 134 ? 18.694 8.711 -11.043 1.00 88.50 134 LYS A O 1
ATOM 984 N N . PHE A 1 135 ? 17.975 8.247 -8.973 1.00 87.19 135 PHE A N 1
ATOM 985 C CA . PHE A 1 135 ? 19.288 7.890 -8.422 1.00 87.19 135 PHE A CA 1
ATOM 986 C C . PHE A 1 135 ? 19.696 6.426 -8.669 1.00 87.19 135 PHE A C 1
ATOM 988 O O . PHE A 1 135 ? 20.601 5.920 -8.007 1.00 87.19 135 PHE A O 1
ATOM 995 N N . LYS A 1 136 ? 19.068 5.741 -9.637 1.00 87.88 136 LYS A N 1
ATOM 996 C CA . LYS A 1 136 ? 19.369 4.356 -10.044 1.00 87.88 136 LYS A CA 1
ATOM 997 C C . LYS A 1 136 ? 19.183 3.312 -8.936 1.00 87.88 136 LYS A C 1
ATOM 999 O O . LYS A 1 136 ? 19.786 2.239 -8.987 1.00 87.88 136 LYS A O 1
ATOM 1004 N N . ALA A 1 137 ? 18.337 3.588 -7.942 1.00 87.75 137 ALA A N 1
ATOM 1005 C CA . ALA A 1 137 ? 17.942 2.569 -6.978 1.00 87.75 137 ALA A CA 1
ATOM 1006 C C . ALA A 1 137 ? 17.138 1.451 -7.668 1.00 87.75 137 ALA A C 1
ATOM 1008 O O . ALA A 1 137 ? 16.324 1.695 -8.568 1.00 87.75 137 ALA A O 1
ATOM 1009 N N . THR A 1 138 ? 17.319 0.209 -7.212 1.00 89.62 138 THR A N 1
ATOM 1010 C CA . THR A 1 138 ? 16.440 -0.901 -7.614 1.00 89.62 138 THR A CA 1
ATOM 1011 C C . THR A 1 138 ? 15.001 -0.605 -7.185 1.00 89.62 138 THR A C 1
ATOM 1013 O O . THR A 1 138 ? 14.795 0.123 -6.214 1.00 89.62 138 THR A O 1
ATOM 1016 N N . LYS A 1 139 ? 13.994 -1.163 -7.871 1.00 85.44 139 LYS A N 1
ATOM 1017 C CA . LYS A 1 139 ? 12.575 -0.935 -7.535 1.00 85.44 139 LYS A CA 1
ATOM 1018 C C . LYS A 1 139 ? 12.293 -1.281 -6.064 1.00 85.44 139 LYS A C 1
ATOM 1020 O O . LYS A 1 139 ? 11.790 -0.444 -5.326 1.00 85.44 139 LYS A O 1
ATOM 1025 N N . SER A 1 140 ? 12.772 -2.433 -5.580 1.00 87.38 140 SER A N 1
ATOM 1026 C CA . SER A 1 140 ? 12.661 -2.820 -4.158 1.00 87.38 140 SER A CA 1
ATOM 1027 C C . SER A 1 140 ? 13.343 -1.828 -3.198 1.00 87.38 140 SER A C 1
ATOM 1029 O O . SER A 1 140 ? 12.794 -1.494 -2.145 1.00 87.38 140 SER A O 1
ATOM 1031 N N . ALA A 1 141 ? 14.524 -1.298 -3.544 1.00 90.25 141 ALA A N 1
ATOM 1032 C CA . ALA A 1 141 ? 15.173 -0.268 -2.731 1.00 90.25 141 ALA A CA 1
ATOM 1033 C C . ALA A 1 141 ? 14.393 1.058 -2.756 1.00 90.25 141 ALA A C 1
ATOM 1035 O O . ALA A 1 141 ? 14.230 1.688 -1.710 1.00 90.25 141 ALA A O 1
ATOM 1036 N N . ALA A 1 142 ? 13.871 1.453 -3.919 1.00 90.38 142 ALA A N 1
ATOM 1037 C CA . ALA A 1 142 ? 13.046 2.641 -4.088 1.00 90.38 142 ALA A CA 1
ATOM 1038 C C . ALA A 1 142 ? 11.744 2.546 -3.280 1.00 90.38 142 ALA A C 1
ATOM 1040 O O . ALA A 1 142 ? 11.412 3.501 -2.585 1.00 90.38 142 ALA A O 1
ATOM 1041 N N . ILE A 1 143 ? 11.075 1.387 -3.262 1.00 90.88 143 ILE A N 1
ATOM 1042 C CA . ILE A 1 143 ? 9.899 1.119 -2.415 1.00 90.88 143 ILE A CA 1
ATOM 1043 C C . ILE A 1 143 ? 10.256 1.303 -0.940 1.00 90.88 143 ILE A C 1
ATOM 1045 O O . ILE A 1 143 ? 9.586 2.044 -0.226 1.00 90.88 143 ILE A O 1
ATOM 1049 N N . LYS A 1 144 ? 11.354 0.698 -0.469 1.00 92.62 144 LYS A N 1
ATOM 1050 C CA . LYS A 1 144 ? 11.791 0.846 0.932 1.00 92.62 144 LYS A CA 1
ATOM 1051 C C . LYS A 1 144 ? 12.049 2.306 1.305 1.00 92.62 144 LYS A C 1
ATOM 1053 O O . LYS A 1 144 ? 11.696 2.721 2.408 1.00 92.62 144 LYS A O 1
ATOM 1058 N N . ILE A 1 145 ? 12.672 3.079 0.416 1.00 93.19 145 ILE A N 1
ATOM 1059 C CA . ILE A 1 145 ? 12.915 4.515 0.616 1.00 93.19 145 ILE A CA 1
ATOM 1060 C C . ILE A 1 145 ? 11.587 5.280 0.641 1.00 93.19 145 ILE A C 1
ATOM 1062 O O . ILE A 1 145 ? 11.363 6.091 1.539 1.00 93.19 145 ILE A O 1
ATOM 1066 N N . ALA A 1 146 ? 10.699 4.989 -0.306 1.00 93.00 146 ALA A N 1
ATOM 1067 C CA . ALA A 1 146 ? 9.403 5.628 -0.453 1.00 93.00 146 ALA A CA 1
ATOM 1068 C C . ALA A 1 146 ? 8.496 5.403 0.758 1.00 93.00 146 ALA A C 1
ATOM 1070 O O . ALA A 1 146 ? 7.991 6.368 1.330 1.00 93.00 146 ALA A O 1
ATOM 1071 N N . VAL A 1 147 ? 8.364 4.156 1.219 1.00 92.94 147 VAL A N 1
ATOM 1072 C CA . VAL A 1 147 ? 7.565 3.816 2.403 1.00 92.94 147 VAL A CA 1
ATOM 1073 C C . VAL A 1 147 ? 8.138 4.487 3.647 1.00 92.94 147 VAL A C 1
ATOM 1075 O O . VAL A 1 147 ? 7.388 5.083 4.411 1.00 92.94 147 VAL A O 1
ATOM 1078 N N . LYS A 1 148 ? 9.464 4.477 3.842 1.00 94.12 148 LYS A N 1
ATOM 1079 C CA . LYS A 1 148 ? 10.096 5.182 4.974 1.00 94.12 148 LYS A CA 1
ATOM 1080 C C . LYS A 1 148 ? 9.835 6.688 4.944 1.00 94.12 148 LYS A C 1
ATOM 1082 O O . LYS A 1 148 ? 9.636 7.287 5.997 1.00 94.12 148 LYS A O 1
ATOM 1087 N N . ALA A 1 149 ? 9.837 7.300 3.761 1.00 93.31 149 ALA A N 1
ATOM 1088 C CA . ALA A 1 149 ? 9.551 8.722 3.610 1.00 93.31 149 ALA A CA 1
ATOM 1089 C C . ALA A 1 149 ? 8.075 9.042 3.896 1.00 93.31 149 ALA A C 1
ATOM 1091 O O . ALA A 1 149 ? 7.784 9.973 4.652 1.00 93.31 149 ALA A O 1
ATOM 1092 N N . ALA A 1 150 ? 7.156 8.250 3.338 1.00 91.31 150 ALA A N 1
ATOM 1093 C CA . ALA A 1 150 ? 5.715 8.425 3.495 1.00 91.31 150 ALA A CA 1
ATOM 1094 C C . ALA A 1 150 ? 5.235 8.107 4.923 1.00 91.31 150 ALA A C 1
ATOM 1096 O O . ALA A 1 150 ? 4.374 8.799 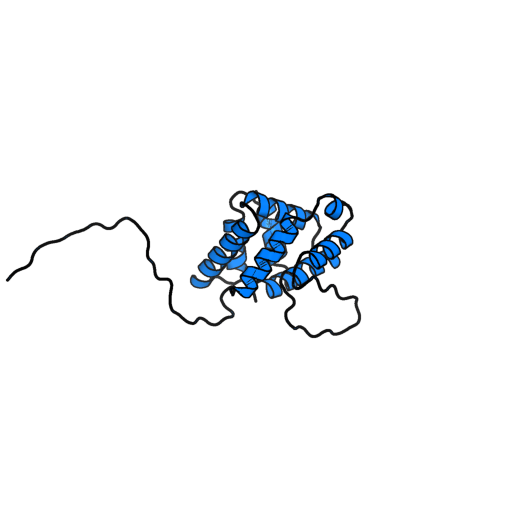5.460 1.00 91.31 150 ALA A O 1
ATOM 1097 N N . ALA A 1 151 ? 5.861 7.135 5.586 1.00 91.62 151 ALA A N 1
ATOM 1098 C CA . ALA A 1 151 ? 5.541 6.691 6.940 1.00 91.62 151 ALA A CA 1
ATOM 1099 C C . ALA A 1 151 ? 6.520 7.220 8.006 1.00 91.62 151 ALA A C 1
ATOM 1101 O O . ALA A 1 151 ? 6.640 6.642 9.084 1.00 91.62 151 ALA A O 1
ATOM 1102 N N . LYS A 1 152 ? 7.226 8.332 7.748 1.00 90.00 152 LYS A N 1
ATOM 1103 C CA . LYS A 1 152 ? 8.285 8.864 8.637 1.00 90.00 152 LYS A CA 1
ATOM 1104 C C . LYS A 1 152 ? 7.846 9.157 10.079 1.00 90.00 152 LYS A C 1
ATOM 1106 O O . LYS A 1 152 ? 8.683 9.279 10.965 1.00 90.00 152 LYS A O 1
ATOM 1111 N N . LYS A 1 153 ? 6.543 9.357 10.292 1.00 89.06 153 LYS A N 1
ATOM 1112 C CA . LYS A 1 153 ? 5.927 9.651 11.596 1.00 89.06 153 LYS A CA 1
ATOM 1113 C C . LYS A 1 153 ? 5.478 8.386 12.338 1.00 89.06 153 LYS A C 1
ATOM 1115 O O . LYS A 1 153 ? 4.999 8.485 13.462 1.00 89.06 153 LYS A O 1
ATOM 1120 N N . SER A 1 154 ? 5.591 7.222 11.708 1.00 89.19 154 SER A N 1
ATOM 1121 C CA . SER A 1 154 ? 5.122 5.942 12.231 1.00 89.19 154 SER A CA 1
ATOM 1122 C C . SER A 1 154 ? 6.276 5.122 12.807 1.00 89.19 154 SER A C 1
ATOM 1124 O O . SER A 1 154 ? 7.439 5.319 12.456 1.00 89.19 154 SER A O 1
ATOM 1126 N N . GLY A 1 155 ? 5.954 4.196 13.713 1.00 86.75 155 GLY A N 1
ATOM 1127 C CA . GLY A 1 155 ? 6.945 3.322 14.340 1.00 86.75 155 GLY A CA 1
ATOM 1128 C C . GLY A 1 155 ? 7.611 2.359 13.342 1.00 86.75 155 GLY A C 1
ATOM 1129 O O . GLY A 1 155 ? 6.993 1.998 12.335 1.00 86.75 155 GLY A O 1
ATOM 1130 N N . PRO A 1 156 ? 8.848 1.903 13.620 1.00 87.81 156 PRO A N 1
ATOM 1131 C CA . PRO A 1 156 ? 9.618 1.050 12.710 1.00 87.81 156 PRO A CA 1
ATOM 1132 C C . PRO A 1 156 ? 8.899 -0.262 12.366 1.00 87.81 156 PRO A C 1
ATOM 1134 O O . PRO A 1 156 ? 8.959 -0.703 11.220 1.00 87.81 156 PRO A O 1
ATOM 1137 N N . ASP A 1 157 ? 8.153 -0.834 13.313 1.00 86.81 157 ASP A N 1
ATOM 1138 C CA . ASP A 1 157 ? 7.396 -2.076 13.117 1.00 86.81 157 ASP A CA 1
ATOM 1139 C C . ASP A 1 157 ? 6.235 -1.913 12.127 1.00 86.81 157 ASP A C 1
ATOM 1141 O O . ASP A 1 157 ? 5.898 -2.836 11.382 1.00 86.81 157 ASP A O 1
ATOM 1145 N N . THR A 1 158 ? 5.604 -0.738 12.106 1.00 85.25 158 THR A N 1
ATOM 1146 C CA . THR A 1 158 ? 4.513 -0.425 11.177 1.00 85.25 158 THR A CA 1
ATOM 1147 C C . THR A 1 158 ? 5.072 -0.198 9.777 1.00 85.25 158 THR A C 1
ATOM 1149 O O . THR A 1 158 ? 4.533 -0.713 8.800 1.00 85.25 158 THR A O 1
ATOM 1152 N N . VAL A 1 159 ? 6.202 0.513 9.683 1.00 89.12 159 VAL A N 1
ATOM 1153 C CA . VAL A 1 159 ? 6.928 0.732 8.423 1.00 89.12 159 VAL A CA 1
ATOM 1154 C C . VAL A 1 159 ? 7.373 -0.600 7.817 1.00 89.12 159 VAL A C 1
ATOM 1156 O O . VAL A 1 159 ? 7.201 -0.814 6.619 1.00 89.12 159 VAL A O 1
ATOM 1159 N N . ALA A 1 160 ? 7.908 -1.511 8.634 1.00 90.00 160 ALA A N 1
ATOM 1160 C CA . ALA A 1 160 ? 8.321 -2.840 8.191 1.00 90.00 160 ALA A CA 1
ATOM 1161 C C . ALA A 1 160 ? 7.143 -3.650 7.632 1.00 90.00 160 ALA A C 1
ATOM 1163 O O . ALA A 1 160 ? 7.260 -4.199 6.541 1.00 90.00 160 ALA A O 1
ATOM 1164 N N . ALA A 1 161 ? 5.993 -3.651 8.313 1.00 87.88 161 ALA A N 1
ATOM 1165 C CA . ALA A 1 161 ? 4.804 -4.365 7.848 1.00 87.88 161 ALA A CA 1
ATOM 1166 C C . ALA A 1 161 ? 4.322 -3.885 6.466 1.00 87.88 161 ALA A C 1
ATOM 1168 O O . ALA A 1 161 ? 3.937 -4.698 5.631 1.00 87.88 161 ALA A O 1
ATOM 1169 N N . VAL A 1 162 ? 4.382 -2.577 6.203 1.00 87.19 162 VAL A N 1
ATOM 1170 C CA . VAL A 1 162 ? 3.997 -2.014 4.899 1.00 87.19 162 VAL A CA 1
ATOM 1171 C C . VAL A 1 162 ? 5.030 -2.322 3.816 1.00 87.19 162 VAL A C 1
ATOM 1173 O O . VAL A 1 162 ? 4.663 -2.651 2.692 1.00 87.19 162 VAL A O 1
ATOM 1176 N N . ILE A 1 163 ? 6.325 -2.289 4.149 1.00 90.31 163 ILE A N 1
ATOM 1177 C CA . ILE A 1 163 ? 7.375 -2.754 3.232 1.00 90.31 163 ILE A CA 1
ATOM 1178 C C . ILE A 1 163 ? 7.149 -4.223 2.863 1.00 90.31 163 ILE A C 1
ATOM 1180 O O . ILE A 1 163 ? 7.331 -4.584 1.706 1.00 90.31 163 ILE A O 1
ATOM 1184 N N . GLU A 1 164 ? 6.757 -5.065 3.819 1.00 88.44 164 GLU A N 1
ATOM 1185 C CA . GLU A 1 164 ? 6.462 -6.473 3.558 1.00 88.44 164 GLU A CA 1
ATOM 1186 C C . GLU A 1 164 ? 5.278 -6.651 2.606 1.00 88.44 164 GLU A C 1
ATOM 1188 O O . GLU A 1 164 ? 5.395 -7.472 1.703 1.00 88.44 164 GLU A O 1
ATOM 1193 N N . ILE A 1 165 ? 4.197 -5.869 2.751 1.00 86.75 165 ILE A N 1
ATOM 1194 C CA . ILE A 1 165 ? 3.055 -5.890 1.814 1.00 86.75 165 ILE A CA 1
ATOM 1195 C C . ILE A 1 165 ? 3.539 -5.617 0.384 1.00 86.75 165 ILE A C 1
ATOM 1197 O O . ILE A 1 165 ? 3.302 -6.421 -0.511 1.00 86.75 165 ILE A O 1
ATOM 1201 N N . PHE A 1 166 ? 4.286 -4.530 0.170 1.00 85.62 166 PHE A N 1
ATOM 1202 C CA . PHE A 1 166 ? 4.766 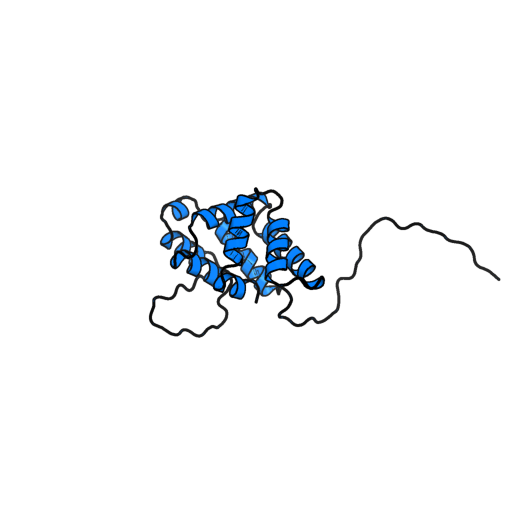-4.154 -1.167 1.00 85.62 166 PHE A CA 1
ATOM 1203 C C . PHE A 1 166 ? 5.889 -5.032 -1.717 1.00 85.62 166 PHE A C 1
ATOM 1205 O O . PHE A 1 166 ? 6.276 -4.869 -2.869 1.00 85.62 166 PHE A O 1
ATOM 1212 N N . ASN A 1 167 ? 6.451 -5.926 -0.906 1.00 85.56 167 ASN A N 1
ATOM 1213 C CA . ASN A 1 167 ? 7.489 -6.857 -1.336 1.00 85.56 167 ASN A CA 1
ATOM 1214 C C . ASN A 1 167 ? 6.922 -8.258 -1.631 1.00 85.56 167 ASN A C 1
ATOM 1216 O O . ASN A 1 167 ? 7.681 -9.150 -2.010 1.00 85.56 167 ASN A O 1
ATOM 1220 N N . VAL A 1 168 ? 5.608 -8.460 -1.470 1.00 86.00 168 VAL A N 1
ATOM 1221 C CA . VAL A 1 168 ? 4.894 -9.627 -2.004 1.00 86.00 168 VAL A CA 1
ATOM 1222 C C . VAL A 1 168 ? 4.907 -9.533 -3.527 1.00 86.00 168 VAL A C 1
ATOM 1224 O O . VAL A 1 168 ? 4.521 -8.506 -4.065 1.00 86.00 168 VAL A O 1
ATOM 1227 N N . GLY A 1 169 ? 5.326 -10.590 -4.229 1.00 82.38 169 GLY A N 1
ATOM 1228 C CA . GLY A 1 169 ? 5.562 -10.543 -5.681 1.00 82.38 169 GLY A CA 1
ATOM 1229 C C . GLY A 1 169 ? 4.371 -10.050 -6.516 1.00 82.38 169 GLY A C 1
ATOM 1230 O O . GLY A 1 169 ? 4.569 -9.257 -7.431 1.00 82.38 169 GLY A O 1
ATOM 1231 N N . SER A 1 170 ? 3.144 -10.458 -6.171 1.00 79.75 170 SER A N 1
ATOM 1232 C CA . SER A 1 170 ? 1.920 -10.007 -6.852 1.00 79.75 170 SER A CA 1
ATOM 1233 C C . SER A 1 170 ? 1.633 -8.523 -6.620 1.00 79.75 170 SER A C 1
ATOM 1235 O O . SER A 1 170 ? 1.348 -7.805 -7.571 1.00 79.75 170 SER A O 1
ATOM 1237 N N . VAL A 1 171 ? 1.755 -8.052 -5.375 1.00 82.62 171 VAL A N 1
ATOM 1238 C CA . VAL A 1 171 ? 1.555 -6.641 -5.004 1.00 82.62 171 VAL A CA 1
ATOM 1239 C C . VAL A 1 171 ? 2.659 -5.772 -5.595 1.00 82.62 171 VAL A C 1
ATOM 1241 O O . VAL A 1 171 ? 2.395 -4.730 -6.175 1.00 82.62 171 VAL A O 1
ATOM 1244 N N . TYR A 1 172 ? 3.905 -6.219 -5.486 1.00 83.25 172 TYR A N 1
ATOM 1245 C CA . TYR A 1 172 ? 5.065 -5.554 -6.056 1.00 83.25 172 TYR A CA 1
ATOM 1246 C C . TYR A 1 172 ? 4.880 -5.300 -7.556 1.00 83.25 172 TYR A C 1
ATOM 1248 O O . TYR A 1 172 ? 5.044 -4.167 -7.999 1.00 83.25 172 TYR A O 1
ATOM 1256 N N . SER A 1 173 ? 4.515 -6.343 -8.309 1.00 80.81 173 SER A N 1
ATOM 1257 C CA . SER A 1 173 ? 4.345 -6.249 -9.757 1.00 80.81 173 SER A CA 1
ATOM 1258 C C . SER A 1 173 ? 3.159 -5.351 -10.109 1.00 80.81 173 SER A C 1
ATOM 1260 O O . SER A 1 173 ? 3.334 -4.394 -10.840 1.00 80.81 173 SER A O 1
ATOM 1262 N N . ALA A 1 174 ? 1.995 -5.557 -9.488 1.00 81.38 174 ALA A N 1
ATOM 1263 C CA . ALA A 1 174 ? 0.792 -4.769 -9.774 1.00 81.38 174 ALA A CA 1
ATOM 1264 C C . ALA A 1 174 ? 0.893 -3.278 -9.398 1.00 81.38 174 ALA A C 1
ATOM 1266 O O . ALA A 1 174 ? 0.222 -2.440 -9.991 1.00 81.38 174 ALA A O 1
ATOM 1267 N N . CYS A 1 175 ? 1.680 -2.937 -8.375 1.00 79.56 175 CYS A N 1
ATOM 1268 C CA . CYS A 1 175 ? 1.754 -1.572 -7.850 1.00 79.56 175 CYS A CA 1
ATOM 1269 C C . CYS A 1 175 ? 2.948 -0.764 -8.394 1.00 79.56 175 CYS A C 1
ATOM 1271 O O . CYS A 1 175 ? 2.964 0.457 -8.238 1.00 79.56 175 CYS A O 1
ATOM 1273 N N . PHE A 1 176 ? 3.979 -1.413 -8.954 1.00 80.62 176 PHE A N 1
ATOM 1274 C CA . PHE A 1 176 ? 5.252 -0.757 -9.304 1.00 80.62 176 PHE A CA 1
ATOM 1275 C C . PHE A 1 176 ? 5.878 -1.209 -10.638 1.00 80.62 176 PHE A C 1
ATOM 1277 O O . PHE A 1 176 ? 6.972 -0.732 -10.980 1.00 80.62 176 PHE A O 1
ATOM 1284 N N . GLU A 1 177 ? 5.243 -2.122 -11.375 1.00 74.88 177 GLU A N 1
ATOM 1285 C CA . GLU A 1 177 ? 5.647 -2.581 -12.715 1.00 74.88 177 GLU A CA 1
ATOM 1286 C C . GLU A 1 177 ? 4.488 -2.441 -13.705 1.00 74.88 177 GLU A C 1
ATOM 1288 O O . GLU A 1 177 ? 4.792 -2.092 -14.864 1.00 74.88 177 GLU A O 1
#

Solvent-accessible surface area (backbone atoms only — not comparable to full-atom values): 10100 Å² total; per-residue (Å²): 136,88,80,86,88,81,92,76,88,83,81,86,84,90,82,84,75,78,86,86,74,98,63,71,75,76,69,48,81,48,77,64,55,48,49,47,50,25,40,39,39,39,34,48,56,65,59,51,69,67,39,61,71,71,32,55,66,50,41,33,53,50,45,26,77,52,31,97,87,29,39,72,70,79,71,96,83,74,91,70,79,95,69,79,62,44,36,44,14,29,50,32,34,33,38,68,68,61,74,49,62,69,72,44,54,56,36,44,24,51,33,26,56,69,43,62,30,26,64,49,21,39,54,39,24,51,54,38,23,42,50,32,32,76,71,69,41,53,68,71,55,10,49,51,51,4,48,48,64,24,29,65,86,48,57,70,72,46,47,50,45,46,47,52,52,52,65,36,70,61,25,30,43,37,59,68,100

pLDDT: mean 75.97, std 19.43, range [30.59, 94.12]

Radius of gyration: 19.95 Å; Cα contacts (8 Å, |Δi|>4): 216; chains: 1; bounding box: 54×72×36 Å

Nearest PDB structures (foldseek):
  1un9-assembly1_B  TM=2.749E-01  e=4.213E+00  Citrobacter freundii

Mean predicted aligned error: 10.9 Å

Sequence (177 aa):
MFSAVGSVSAADSDQVALEEAGLENDTYISEEQAKDLEEVFAAVETLPEDVINEGDEAVVDYLQDNVSDGVVVKEEGDVVAFGVVGCASAIGLAIATNVFPIAKITKLKSIIKTAGGATTFTKTLIKSYNSARKFKATKSAAIKIAVKAAAKKSGPDTVAAVIEIFNVGSVYSACFE

Foldseek 3Di:
DDDDDDDDDDDDDDDDDDDDDPDDPQLAQDPVLLVLQLQLQQLLLPVDVVLLVVALVSSQVSLQVRGPVGADADDPDDDDDPDQCALSNLLSNCSVVPVDGSVLSVLSNVLQVQLPHSNSLSVQLRVQLSVVSVVVDDSLRSNLRSLCRSSVRDDPVSSVSVSVSCPPPSSVVNNRD

Secondary structure (DSSP, 8-state):
------------------------TTSS--HHHHHHHHHHHHHHHH--HHHHHH-HHHHHHHHHHTSTT------TT-----S---HHHHHHHHHHTTSS-HHHHHHHHHHHHHHTSHHHHHHHHHHHHHHHHHTT--HHHHHHHHHHHHTTTS-HHHHHHHHHHHTSHHHHHHHH-